Protein AF-A0A6I7LHP1-F1 (afdb_monomer_lite)

Sequence (191 aa):
MGYMKKIFGRRLSVLLILSAGIISIVILSGCLNNTMIKYYRPGGSEKIQYYVGGYEITVHFDAIAVYDIIGTDSFRVDIETNYTGKIKDTSAIGHIPILKIDSVFIMLPSDSQYIYLEIQDYSPGNITDFVHKKLHGPNYVFKRVLLNYSNHDLILGMNIALYDRVSGTLVSSTKFDETLFRDSRVRYYLK

Structure (mmCIF, N/CA/C/O backbone):
data_AF-A0A6I7LHP1-F1
#
_entry.id   AF-A0A6I7LHP1-F1
#
loop_
_atom_site.group_PDB
_atom_site.id
_atom_site.type_symbol
_atom_site.label_atom_id
_atom_site.label_alt_id
_atom_site.label_comp_id
_atom_site.label_asym_id
_atom_site.label_entity_id
_atom_site.label_seq_id
_atom_site.pdbx_PDB_ins_code
_atom_site.Cartn_x
_atom_site.Cartn_y
_atom_site.Cartn_z
_atom_site.occupancy
_atom_site.B_iso_or_equiv
_atom_site.auth_seq_id
_atom_site.auth_comp_id
_atom_site.auth_asym_id
_atom_site.auth_atom_id
_atom_site.pdbx_PDB_model_num
ATOM 1 N N . MET A 1 1 ? 80.335 3.871 -23.994 1.00 52.16 1 MET A N 1
ATOM 2 C CA . MET A 1 1 ? 79.205 4.627 -24.594 1.00 52.16 1 MET A CA 1
ATOM 3 C C . MET A 1 1 ? 77.896 3.819 -24.761 1.00 52.16 1 MET A C 1
ATOM 5 O O . MET A 1 1 ? 76.983 4.303 -25.414 1.00 52.16 1 MET A O 1
ATOM 9 N N . GLY A 1 2 ? 77.751 2.617 -24.170 1.00 51.38 2 GLY A N 1
ATOM 10 C CA . GLY A 1 2 ? 76.554 1.761 -24.348 1.00 51.38 2 GLY A CA 1
ATOM 11 C C . GLY A 1 2 ? 75.531 1.762 -23.198 1.00 51.38 2 GLY A C 1
ATOM 12 O O . GLY A 1 2 ? 74.374 1.408 -23.409 1.00 51.38 2 GLY A O 1
ATOM 13 N N . TYR A 1 3 ? 75.917 2.189 -21.990 1.00 48.75 3 TYR A N 1
ATOM 14 C CA . TYR A 1 3 ? 75.048 2.121 -20.803 1.00 48.75 3 TYR A CA 1
ATOM 15 C C . TYR A 1 3 ? 73.990 3.240 -20.742 1.00 48.75 3 TYR A C 1
ATOM 17 O O . TYR A 1 3 ? 72.850 2.979 -20.365 1.00 48.75 3 TYR A O 1
ATOM 25 N N . MET A 1 4 ? 74.306 4.458 -21.203 1.00 45.88 4 MET A N 1
ATOM 26 C CA . MET A 1 4 ? 73.349 5.581 -21.213 1.00 45.88 4 MET A CA 1
ATOM 27 C C . MET A 1 4 ? 72.165 5.371 -22.172 1.00 45.88 4 MET A C 1
ATOM 29 O O . MET A 1 4 ? 71.037 5.724 -21.833 1.00 45.88 4 MET A O 1
ATOM 33 N N . LYS A 1 5 ? 72.381 4.738 -23.336 1.00 50.72 5 LYS A N 1
ATOM 34 C CA . LYS A 1 5 ? 71.316 4.468 -24.325 1.00 50.72 5 LYS A CA 1
ATOM 35 C C . LYS A 1 5 ? 70.258 3.488 -23.794 1.00 50.72 5 LYS A C 1
ATOM 37 O O . LYS A 1 5 ? 69.069 3.679 -24.036 1.00 50.72 5 LYS A O 1
ATOM 42 N N . LYS A 1 6 ? 70.673 2.479 -23.012 1.00 52.53 6 LYS A N 1
ATOM 43 C CA . LYS A 1 6 ? 69.764 1.499 -22.383 1.00 52.53 6 LYS A CA 1
ATOM 44 C C . LYS A 1 6 ? 68.879 2.120 -21.296 1.00 52.53 6 LYS A C 1
ATOM 46 O O . LYS A 1 6 ? 67.713 1.750 -21.186 1.00 52.53 6 LYS A O 1
ATOM 51 N N . ILE A 1 7 ? 69.407 3.067 -20.518 1.00 56.00 7 ILE A N 1
ATOM 52 C CA . ILE A 1 7 ? 68.654 3.742 -19.446 1.00 56.00 7 ILE A CA 1
ATOM 53 C C . ILE A 1 7 ? 67.608 4.696 -20.039 1.00 56.00 7 ILE A C 1
ATOM 55 O O . ILE A 1 7 ? 66.471 4.724 -19.570 1.00 56.00 7 ILE A O 1
ATOM 59 N N . PHE A 1 8 ? 67.958 5.423 -21.104 1.00 54.84 8 PHE A N 1
ATOM 60 C CA . PHE A 1 8 ? 67.042 6.358 -21.763 1.00 54.84 8 PHE A CA 1
ATOM 61 C C . PHE A 1 8 ? 65.873 5.638 -22.457 1.00 54.84 8 PHE A C 1
ATOM 63 O O . PHE A 1 8 ? 64.720 6.026 -22.285 1.00 54.84 8 PHE A O 1
ATOM 70 N N . GLY A 1 9 ? 66.148 4.525 -23.152 1.00 58.25 9 GLY A N 1
ATOM 71 C CA . GLY A 1 9 ? 65.113 3.699 -23.785 1.00 58.25 9 GLY A CA 1
ATOM 72 C C . GLY A 1 9 ? 64.137 3.073 -22.784 1.00 58.25 9 GLY A C 1
ATOM 73 O O . GLY A 1 9 ? 62.933 3.073 -23.031 1.00 58.25 9 GLY A O 1
ATOM 74 N N . ARG A 1 10 ? 64.630 2.616 -21.619 1.00 58.59 10 ARG A N 1
ATOM 75 C CA . ARG A 1 10 ? 63.787 2.116 -20.515 1.00 58.59 10 ARG A CA 1
ATOM 76 C C . ARG A 1 10 ? 62.909 3.207 -19.899 1.00 58.59 10 ARG A C 1
ATOM 78 O O . ARG A 1 10 ? 61.751 2.946 -19.604 1.00 58.59 10 ARG A O 1
ATOM 85 N N . ARG A 1 11 ? 63.424 4.428 -19.722 1.00 58.44 11 ARG A N 1
ATOM 86 C CA . ARG A 1 11 ? 62.633 5.545 -19.171 1.00 58.44 11 ARG A CA 1
ATOM 87 C C . ARG A 1 11 ? 61.530 6.005 -20.129 1.00 58.44 11 ARG A C 1
ATOM 89 O O . ARG A 1 11 ? 60.425 6.268 -19.673 1.00 58.44 11 ARG A O 1
ATOM 96 N N . LEU A 1 12 ? 61.796 6.025 -21.438 1.00 59.25 12 LEU A N 1
ATOM 97 C CA . LEU A 1 12 ? 60.801 6.383 -22.457 1.00 59.25 12 LEU A CA 1
ATOM 98 C C . LEU A 1 12 ? 59.685 5.332 -22.585 1.00 59.25 12 LEU A C 1
ATOM 100 O O . LEU A 1 12 ? 58.516 5.685 -22.697 1.00 59.25 12 LEU A O 1
ATOM 104 N N . SER A 1 13 ? 60.031 4.043 -22.517 1.00 60.75 13 SER A N 1
ATOM 105 C CA . SER A 1 13 ? 59.042 2.955 -22.576 1.00 60.75 13 SER A CA 1
ATOM 106 C C . SER A 1 13 ? 58.180 2.876 -21.311 1.00 60.75 13 SER A C 1
ATOM 108 O O . SER A 1 13 ? 56.978 2.662 -21.420 1.00 60.75 13 SER A O 1
ATOM 110 N N . VAL A 1 14 ? 58.739 3.155 -20.127 1.00 61.62 14 VAL A N 1
ATOM 111 C CA . VAL A 1 14 ? 57.951 3.290 -18.886 1.00 61.62 14 VAL A CA 1
ATOM 112 C C . VAL A 1 14 ? 56.983 4.476 -18.960 1.00 61.62 14 VAL A C 1
ATOM 114 O O . VAL A 1 14 ? 55.833 4.338 -18.553 1.00 61.62 14 VAL A O 1
ATOM 117 N N . LEU A 1 15 ? 57.405 5.612 -19.527 1.00 61.16 15 LEU A N 1
ATOM 118 C CA . LEU A 1 15 ? 56.538 6.786 -19.680 1.00 61.16 15 LEU A CA 1
ATOM 119 C C . LEU A 1 15 ? 55.371 6.528 -20.651 1.00 61.16 15 LEU A C 1
ATOM 121 O O . LEU A 1 15 ? 54.252 6.950 -20.379 1.00 61.16 15 LEU A O 1
ATOM 125 N N . LEU A 1 16 ? 55.624 5.802 -21.748 1.00 59.72 16 LEU A N 1
ATOM 126 C CA . LEU A 1 16 ? 54.601 5.400 -22.723 1.00 59.72 16 LEU A CA 1
ATOM 127 C C . LEU A 1 16 ? 53.602 4.383 -22.153 1.00 59.72 16 LEU A C 1
ATOM 129 O O . LEU A 1 16 ? 52.413 4.454 -22.450 1.00 59.72 16 LEU A O 1
ATOM 133 N N . ILE A 1 17 ? 54.062 3.451 -21.313 1.00 62.38 17 ILE A N 1
ATOM 134 C CA . ILE A 1 17 ? 53.178 2.492 -20.633 1.00 62.38 17 ILE A CA 1
ATOM 135 C C . ILE A 1 17 ? 52.320 3.208 -19.582 1.00 62.38 17 ILE A C 1
ATOM 137 O O . ILE A 1 17 ? 51.126 2.935 -19.476 1.00 62.38 17 ILE A O 1
ATOM 141 N N . LEU A 1 18 ? 52.898 4.159 -18.840 1.00 57.22 18 LEU A N 1
ATOM 142 C CA . LEU A 1 18 ? 52.161 4.968 -17.868 1.00 57.22 18 LEU A CA 1
ATOM 143 C C . LEU A 1 18 ? 51.101 5.848 -18.544 1.00 57.22 18 LEU A C 1
ATOM 145 O O . LEU A 1 18 ? 49.975 5.902 -18.059 1.00 57.22 18 LEU A O 1
ATOM 149 N N . SER A 1 19 ? 51.407 6.488 -19.677 1.00 59.59 19 SER A N 1
ATOM 150 C CA . SER A 1 19 ? 50.422 7.306 -20.395 1.00 59.59 19 SER A CA 1
ATOM 151 C C . SER A 1 19 ? 49.312 6.464 -21.031 1.00 59.59 19 SER A C 1
ATOM 153 O O . SER A 1 19 ? 48.142 6.825 -20.912 1.00 59.59 19 SER A O 1
ATOM 155 N N . ALA A 1 20 ? 49.634 5.306 -21.617 1.00 59.16 20 ALA A N 1
ATOM 156 C CA . ALA A 1 20 ? 48.633 4.371 -22.138 1.00 59.16 20 ALA A CA 1
ATOM 157 C C . ALA A 1 20 ? 47.747 3.777 -21.023 1.00 59.16 20 ALA A C 1
ATOM 159 O O . ALA A 1 20 ? 46.537 3.618 -21.206 1.00 59.16 20 ALA A O 1
ATOM 160 N N . GLY A 1 21 ? 48.324 3.505 -19.847 1.00 53.97 21 GLY A N 1
ATOM 161 C CA . GLY A 1 21 ? 47.593 3.057 -18.661 1.00 53.97 21 GLY A CA 1
ATOM 162 C C . GLY A 1 21 ? 46.629 4.119 -18.127 1.00 53.97 21 GLY A C 1
ATOM 163 O O . GLY A 1 21 ? 45.471 3.811 -17.857 1.00 53.97 21 GLY A O 1
ATOM 164 N N . ILE A 1 22 ? 47.062 5.383 -18.055 1.00 58.28 22 ILE A N 1
ATOM 165 C CA . ILE A 1 22 ? 46.213 6.505 -17.623 1.00 58.28 22 ILE A CA 1
ATOM 166 C C . ILE A 1 22 ? 45.062 6.733 -18.613 1.00 58.28 22 ILE A C 1
ATOM 168 O O . ILE A 1 22 ? 43.921 6.886 -18.187 1.00 58.28 22 ILE A O 1
ATOM 172 N N . ILE A 1 23 ? 45.320 6.680 -19.924 1.00 55.94 23 ILE A N 1
ATOM 173 C CA . ILE A 1 23 ? 44.271 6.811 -20.951 1.00 55.94 23 ILE A CA 1
ATOM 174 C C . ILE A 1 23 ? 43.246 5.671 -20.832 1.00 55.94 23 ILE A C 1
ATOM 176 O O . ILE A 1 23 ? 42.043 5.917 -20.893 1.00 55.94 23 ILE A O 1
ATOM 180 N N . SER A 1 24 ? 43.699 4.441 -20.579 1.00 53.94 24 SER A N 1
ATOM 181 C CA . SER A 1 24 ? 42.811 3.282 -20.406 1.00 53.94 24 SER A 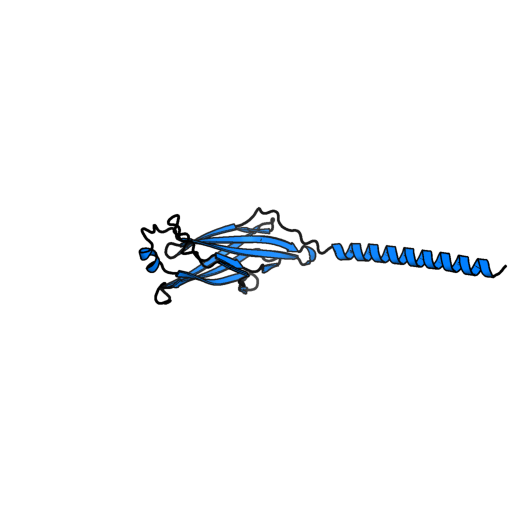CA 1
ATOM 182 C C . SER A 1 24 ? 41.930 3.402 -19.154 1.00 53.94 24 SER A C 1
ATOM 184 O O . SER A 1 24 ? 40.745 3.081 -19.206 1.00 53.94 24 SER A O 1
ATOM 186 N N . ILE A 1 25 ? 42.473 3.926 -18.047 1.00 55.22 25 ILE A N 1
ATOM 187 C CA . ILE A 1 25 ? 41.722 4.177 -16.804 1.00 55.22 25 ILE A CA 1
ATOM 188 C C . ILE A 1 25 ? 40.691 5.298 -16.995 1.00 55.22 25 ILE A C 1
ATOM 190 O O . ILE A 1 25 ? 39.569 5.183 -16.502 1.00 55.22 25 ILE A O 1
ATOM 194 N N . VAL A 1 26 ? 41.029 6.357 -17.738 1.00 55.00 26 VAL A N 1
ATOM 195 C CA . VAL A 1 26 ? 40.105 7.469 -18.023 1.00 55.00 26 VAL A CA 1
ATOM 196 C C . VAL A 1 26 ? 38.954 7.021 -18.933 1.00 55.00 26 VAL A C 1
ATOM 198 O O . VAL A 1 26 ? 37.808 7.389 -18.684 1.00 55.00 26 VAL A O 1
ATOM 201 N N . ILE A 1 27 ? 39.215 6.167 -19.929 1.00 53.16 27 ILE A N 1
ATOM 202 C CA . ILE A 1 27 ? 38.173 5.626 -20.820 1.00 53.16 27 ILE A CA 1
ATOM 203 C C . ILE A 1 27 ? 37.262 4.635 -20.074 1.00 53.16 27 ILE A C 1
ATOM 205 O O . ILE A 1 27 ? 36.041 4.730 -20.184 1.00 53.16 27 ILE A O 1
ATOM 209 N N . LEU A 1 28 ? 37.819 3.741 -19.245 1.00 48.97 28 LEU A N 1
ATOM 210 C CA . LEU A 1 28 ? 37.023 2.823 -18.412 1.00 48.97 28 LEU A CA 1
ATOM 211 C C . LEU A 1 28 ? 36.181 3.565 -17.360 1.00 48.97 28 LEU A C 1
ATOM 213 O O . LEU A 1 28 ? 35.032 3.194 -17.126 1.00 48.97 28 LEU A O 1
ATOM 217 N N . SER A 1 29 ? 36.698 4.655 -16.786 1.00 49.41 29 SER A N 1
ATOM 218 C CA . SER A 1 29 ? 35.936 5.506 -15.858 1.00 49.41 29 SER A CA 1
ATOM 219 C C . SER A 1 29 ? 34.829 6.301 -16.568 1.00 49.41 29 SER A C 1
ATOM 221 O O . SER A 1 29 ? 33.782 6.556 -15.978 1.00 49.41 29 SER A O 1
ATOM 223 N N . GLY A 1 30 ? 35.018 6.652 -17.847 1.00 47.00 30 GLY A N 1
ATOM 224 C CA . GLY A 1 30 ? 33.988 7.280 -18.681 1.00 47.00 30 GLY A CA 1
ATOM 225 C C . GLY A 1 30 ? 32.838 6.334 -19.042 1.00 47.00 30 GLY A C 1
ATOM 226 O O . GLY A 1 30 ? 31.688 6.761 -19.098 1.00 47.00 30 GLY A O 1
ATOM 227 N N . CYS A 1 31 ? 33.118 5.039 -19.222 1.00 47.06 31 CYS A N 1
ATOM 228 C CA . CYS A 1 31 ? 32.092 4.031 -19.507 1.00 47.06 31 CYS A CA 1
ATOM 229 C C . CYS A 1 31 ? 31.322 3.566 -18.258 1.00 47.06 31 CYS A C 1
ATOM 231 O O . CYS A 1 31 ? 30.148 3.218 -18.370 1.00 47.06 31 CYS A O 1
ATOM 233 N N . LEU A 1 32 ? 31.938 3.589 -17.070 1.00 44.00 32 LEU A N 1
ATOM 234 C CA . LEU A 1 32 ? 31.295 3.159 -15.818 1.00 44.00 32 LEU A CA 1
ATOM 235 C C . LEU A 1 32 ? 30.344 4.203 -15.204 1.00 44.00 32 LEU A C 1
ATOM 237 O O . LEU A 1 32 ? 29.570 3.868 -14.311 1.00 44.00 32 LEU A O 1
ATOM 241 N N . ASN A 1 33 ? 30.341 5.442 -15.703 1.00 42.19 33 ASN A N 1
ATOM 242 C CA . ASN A 1 33 ? 29.465 6.509 -15.205 1.00 42.19 33 ASN A CA 1
ATOM 243 C C . ASN A 1 33 ? 28.081 6.573 -15.872 1.00 42.19 33 ASN A C 1
ATOM 245 O O . ASN A 1 33 ? 27.255 7.391 -15.468 1.00 42.19 33 ASN A O 1
ATOM 249 N N . ASN A 1 34 ? 27.792 5.734 -16.874 1.00 44.34 34 ASN A N 1
ATOM 250 C CA . ASN A 1 34 ? 26.556 5.881 -17.648 1.00 44.34 34 ASN A CA 1
ATOM 251 C C . ASN A 1 34 ? 25.329 5.155 -17.096 1.00 44.34 34 ASN A C 1
ATOM 253 O O . ASN A 1 34 ? 24.239 5.410 -17.597 1.00 44.34 34 ASN A O 1
ATOM 257 N N . THR A 1 35 ? 25.420 4.381 -16.013 1.00 47.06 35 THR A N 1
ATOM 258 C CA . THR A 1 35 ? 24.232 4.025 -15.210 1.00 47.06 35 THR A CA 1
ATOM 259 C C . THR A 1 35 ? 23.736 5.247 -14.428 1.00 47.06 35 THR A C 1
ATOM 261 O O . THR A 1 35 ? 23.743 5.273 -13.200 1.00 47.06 35 THR A O 1
ATOM 264 N N . MET A 1 36 ? 23.337 6.306 -15.138 1.00 49.91 36 MET A N 1
ATOM 265 C CA . MET A 1 36 ? 22.718 7.483 -14.541 1.00 49.91 36 MET A CA 1
ATOM 266 C C . MET A 1 36 ? 21.330 7.102 -14.031 1.00 49.91 36 MET A C 1
ATOM 268 O O . MET A 1 36 ? 20.341 7.152 -14.756 1.00 49.91 36 MET A O 1
ATOM 272 N N . ILE A 1 37 ? 21.272 6.731 -12.756 1.00 54.53 37 ILE A N 1
ATOM 273 C CA . ILE A 1 37 ? 20.036 6.725 -11.982 1.00 54.53 37 ILE A CA 1
ATOM 274 C C . ILE A 1 37 ? 19.679 8.189 -11.738 1.00 54.53 37 ILE A C 1
ATOM 276 O O . ILE A 1 37 ? 20.384 8.890 -11.008 1.00 54.53 37 ILE A O 1
ATOM 280 N N . LYS A 1 38 ? 18.601 8.672 -12.353 1.00 59.38 38 LYS A N 1
ATOM 281 C CA . LYS A 1 38 ? 18.068 10.008 -12.061 1.00 59.38 38 LYS A CA 1
ATOM 282 C C . LYS A 1 38 ? 16.957 9.861 -11.037 1.00 59.38 38 LYS A C 1
ATOM 284 O O . LYS A 1 38 ? 15.971 9.179 -11.291 1.00 59.38 38 LYS A O 1
ATOM 289 N N . TYR A 1 39 ? 17.108 10.491 -9.880 1.00 57.19 39 TYR A N 1
ATOM 290 C CA . TYR A 1 39 ? 16.031 10.563 -8.897 1.00 57.19 39 TYR A CA 1
ATOM 291 C C . TYR A 1 39 ? 15.032 11.640 -9.315 1.00 57.19 39 TYR A C 1
ATOM 293 O O . TYR A 1 39 ? 15.428 12.735 -9.728 1.00 57.19 39 TYR A O 1
ATOM 301 N N . TYR A 1 40 ? 13.739 11.339 -9.215 1.00 59.22 40 TYR A N 1
ATOM 302 C CA . TYR A 1 40 ? 12.707 12.333 -9.482 1.00 59.22 40 TYR A CA 1
ATOM 303 C C . TYR A 1 40 ? 12.738 13.417 -8.395 1.00 59.22 40 TYR A C 1
ATOM 305 O O . TYR A 1 40 ? 12.893 13.130 -7.208 1.00 59.22 40 TYR A O 1
ATOM 313 N N . ARG A 1 41 ? 12.569 14.690 -8.782 1.00 48.34 41 ARG A N 1
ATOM 314 C CA . ARG A 1 41 ? 12.194 15.726 -7.807 1.00 48.34 41 ARG A CA 1
ATOM 315 C C . ARG A 1 41 ? 10.780 15.396 -7.300 1.00 48.34 41 ARG A C 1
ATOM 317 O O . ARG A 1 41 ? 9.930 15.091 -8.140 1.00 48.34 41 ARG A O 1
ATOM 324 N N . PRO A 1 42 ? 10.518 15.469 -5.981 1.00 48.22 42 PRO A N 1
ATOM 325 C CA . PRO A 1 42 ? 9.246 15.079 -5.378 1.00 48.22 42 PRO A CA 1
ATOM 326 C C . PRO A 1 42 ? 8.153 15.984 -5.932 1.00 48.22 42 PRO A C 1
ATOM 328 O O . PRO A 1 42 ? 8.062 17.157 -5.580 1.00 48.22 42 PRO A O 1
ATOM 331 N N . GLY A 1 43 ? 7.389 15.489 -6.896 1.00 44.19 43 GLY A N 1
ATOM 332 C CA . GLY A 1 43 ? 6.441 16.343 -7.598 1.00 44.19 43 GLY A CA 1
ATOM 333 C C . GLY A 1 43 ? 5.219 15.640 -8.147 1.00 44.19 43 GLY A C 1
ATOM 334 O O . GLY A 1 43 ? 4.371 16.331 -8.701 1.00 44.19 43 GLY A O 1
ATOM 335 N N . GLY A 1 44 ? 5.114 14.320 -8.038 1.00 53.53 44 GLY A N 1
ATOM 336 C CA . GLY A 1 44 ? 3.960 13.571 -8.522 1.00 53.53 44 GLY A CA 1
ATOM 337 C C . GLY A 1 44 ? 3.747 12.345 -7.663 1.00 53.53 44 GLY A C 1
ATOM 338 O O . GLY A 1 44 ? 4.119 11.258 -8.085 1.00 53.53 44 GLY A O 1
ATOM 339 N N . SER A 1 45 ? 3.237 12.565 -6.453 1.00 60.31 45 SER A N 1
ATOM 340 C CA . SER A 1 45 ? 2.585 11.516 -5.684 1.00 60.31 45 SER A CA 1
ATOM 341 C C . SER A 1 45 ? 1.112 11.542 -6.054 1.00 60.31 45 SER A C 1
ATOM 343 O O . SER A 1 45 ? 0.454 12.572 -5.880 1.00 60.31 45 SER A O 1
ATOM 345 N N . GLU A 1 46 ? 0.606 10.444 -6.607 1.00 70.25 46 GLU A N 1
ATOM 346 C CA . GLU A 1 46 ? -0.840 10.277 -6.695 1.00 70.25 46 GLU A CA 1
ATOM 347 C C . GLU A 1 46 ? -1.341 9.843 -5.326 1.00 70.25 46 GLU A C 1
ATOM 349 O O . GLU A 1 46 ? -0.763 8.949 -4.701 1.00 70.25 46 GLU A O 1
ATOM 354 N N . LYS A 1 47 ? -2.392 10.513 -4.851 1.00 82.56 47 LYS A N 1
ATOM 355 C CA . LYS A 1 47 ? -3.036 10.195 -3.581 1.00 82.56 47 LYS A CA 1
ATOM 356 C C . LYS A 1 47 ? -4.410 9.625 -3.858 1.00 82.56 47 LYS A C 1
ATOM 358 O O . LYS A 1 47 ? -5.293 10.339 -4.322 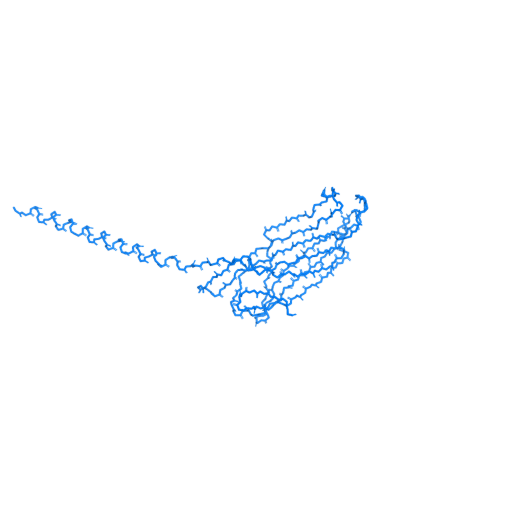1.00 82.56 47 LYS A O 1
ATOM 363 N N . ILE A 1 48 ? -4.584 8.361 -3.513 1.00 87.62 48 ILE A N 1
ATOM 364 C CA . ILE A 1 48 ? -5.855 7.659 -3.639 1.00 87.62 48 ILE A CA 1
ATOM 365 C C . ILE A 1 48 ? -6.416 7.472 -2.235 1.00 87.62 48 ILE A C 1
ATOM 367 O O . ILE A 1 48 ? -5.700 7.017 -1.343 1.00 87.62 48 ILE A O 1
ATOM 371 N N . GLN A 1 49 ? -7.673 7.855 -2.020 1.00 91.69 49 GLN A N 1
ATOM 372 C CA . GLN A 1 49 ? -8.298 7.827 -0.699 1.00 91.69 49 GLN A CA 1
ATOM 373 C C . GLN A 1 49 ? -9.482 6.864 -0.665 1.00 91.69 49 GLN A C 1
ATOM 375 O O . GLN A 1 49 ? -10.399 6.965 -1.477 1.00 91.69 49 GLN A O 1
ATOM 380 N N . TYR A 1 50 ? -9.486 5.977 0.328 1.00 90.38 50 TYR A N 1
ATOM 381 C CA . TYR A 1 50 ? -10.572 5.037 0.594 1.00 90.38 50 TYR A CA 1
ATOM 382 C C . TYR A 1 50 ? -11.053 5.153 2.038 1.00 90.38 50 TYR A C 1
ATOM 384 O O . TYR A 1 50 ? -10.302 5.554 2.930 1.00 90.38 50 TYR A O 1
ATOM 392 N N . TYR A 1 51 ? -12.295 4.733 2.281 1.00 92.44 51 TYR A N 1
ATOM 393 C CA . TYR A 1 51 ? -12.883 4.696 3.618 1.00 92.44 51 TYR A CA 1
ATOM 394 C C . TYR A 1 51 ? -13.422 3.304 3.940 1.00 92.44 51 TYR A C 1
ATOM 396 O O . TYR A 1 51 ? -14.305 2.800 3.248 1.00 92.44 51 TYR A O 1
ATOM 404 N N . VAL A 1 52 ? -12.916 2.688 5.012 1.00 92.44 52 VAL A N 1
ATOM 405 C CA . VAL A 1 52 ? -13.319 1.339 5.447 1.00 92.44 52 VAL A CA 1
ATOM 406 C C . VAL A 1 52 ? -13.398 1.289 6.966 1.00 92.44 52 VAL A C 1
ATOM 408 O O . VAL A 1 52 ? -12.429 1.586 7.654 1.00 92.44 52 VAL A O 1
ATOM 411 N N . GLY A 1 53 ? -14.553 0.908 7.518 1.00 88.56 53 GLY A N 1
ATOM 412 C CA . GLY A 1 53 ? -14.684 0.667 8.963 1.00 88.56 53 GLY A CA 1
ATOM 413 C C . GLY A 1 53 ? -14.384 1.867 9.862 1.00 88.56 53 GLY A C 1
ATOM 414 O O . GLY A 1 53 ? -13.924 1.679 10.984 1.00 88.56 53 GLY A O 1
ATOM 415 N N . GLY A 1 54 ? -14.584 3.093 9.369 1.00 90.94 54 GLY A N 1
ATOM 416 C CA . GLY A 1 54 ? -14.225 4.321 10.086 1.00 90.94 54 GLY A CA 1
ATOM 417 C C . GLY A 1 54 ? -12.753 4.729 9.960 1.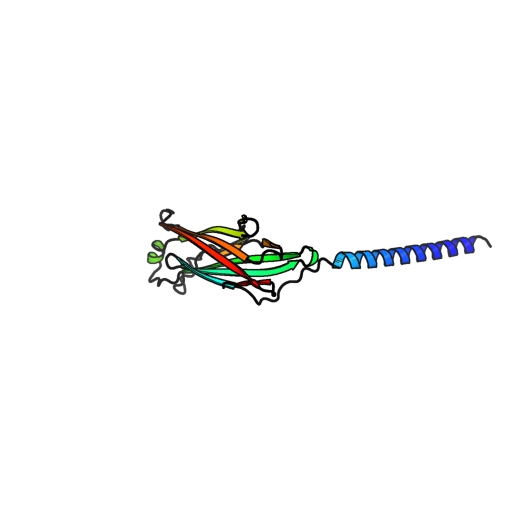00 90.94 54 GLY A C 1
ATOM 418 O O . GLY A 1 54 ? -12.354 5.721 10.566 1.00 90.94 54 GLY A O 1
ATOM 419 N N . TYR A 1 55 ? -11.956 4.010 9.167 1.00 92.69 55 TYR A N 1
ATOM 420 C CA . TYR A 1 55 ? -10.610 4.413 8.771 1.00 92.69 55 TYR A CA 1
ATOM 421 C C . TYR A 1 55 ? -10.634 5.145 7.431 1.00 92.69 55 TYR A C 1
ATOM 423 O O . TYR A 1 55 ? -11.294 4.702 6.494 1.00 92.69 55 TYR A O 1
ATOM 431 N N . GLU A 1 56 ? -9.894 6.245 7.349 1.00 94.19 56 GLU A N 1
ATOM 432 C CA . GLU A 1 56 ? -9.393 6.822 6.106 1.00 94.19 56 GLU A CA 1
ATOM 433 C C . GLU A 1 56 ? -8.074 6.136 5.755 1.00 94.19 56 GLU A C 1
ATOM 435 O O . GLU A 1 56 ? -7.194 5.988 6.607 1.00 94.19 56 GLU A O 1
ATOM 440 N N . ILE A 1 57 ? -7.954 5.710 4.505 1.00 94.62 57 ILE A N 1
ATOM 441 C CA . ILE A 1 57 ? -6.815 4.975 3.966 1.00 94.62 57 ILE A CA 1
ATOM 442 C C . ILE A 1 57 ? -6.310 5.794 2.791 1.00 94.62 57 ILE A C 1
ATOM 444 O O . ILE A 1 57 ? -7.008 5.923 1.788 1.00 94.62 57 ILE A O 1
ATOM 448 N N . THR A 1 58 ? -5.123 6.372 2.929 1.00 94.19 58 THR A N 1
ATOM 449 C CA . THR A 1 58 ? -4.475 7.145 1.872 1.00 94.19 58 THR A CA 1
ATOM 450 C C . THR A 1 58 ? -3.342 6.323 1.290 1.00 94.19 58 THR A C 1
ATOM 452 O O . THR A 1 58 ? -2.450 5.879 2.009 1.00 94.19 58 THR A O 1
ATOM 455 N N . VAL A 1 59 ? -3.385 6.115 -0.019 1.00 93.56 59 VAL A N 1
ATOM 456 C CA . VAL A 1 59 ? -2.379 5.370 -0.765 1.00 93.56 59 VAL A CA 1
ATOM 457 C C . VAL A 1 59 ? -1.599 6.341 -1.627 1.00 93.56 59 VAL A C 1
ATOM 459 O O . VAL A 1 59 ? -2.176 7.086 -2.418 1.00 93.56 59 VAL A O 1
ATOM 462 N N . HIS A 1 60 ? -0.288 6.324 -1.446 1.00 91.69 60 HIS A N 1
ATOM 463 C CA . HIS A 1 60 ? 0.681 7.111 -2.183 1.00 91.69 60 HIS A CA 1
ATOM 464 C C . HIS A 1 60 ? 1.375 6.203 -3.186 1.00 91.69 60 HIS A C 1
ATOM 466 O O . HIS A 1 60 ? 2.006 5.219 -2.798 1.00 91.69 60 HIS A O 1
ATOM 472 N N . PHE A 1 61 ? 1.253 6.525 -4.471 1.00 88.81 61 PHE A N 1
ATOM 473 C CA . PHE A 1 61 ? 2.001 5.858 -5.531 1.00 88.81 61 PHE A CA 1
ATOM 474 C C . PHE A 1 61 ? 3.060 6.819 -6.077 1.00 88.81 61 PHE A C 1
ATOM 476 O O . PHE A 1 61 ? 2.749 7.750 -6.823 1.00 88.81 61 PHE A O 1
ATOM 483 N N . ASP A 1 62 ? 4.314 6.593 -5.689 1.00 84.56 62 ASP A N 1
ATOM 484 C CA . ASP A 1 62 ? 5.406 7.546 -5.872 1.00 84.56 62 ASP A CA 1
ATOM 485 C C . ASP A 1 62 ? 6.451 7.040 -6.863 1.00 84.56 62 ASP A C 1
ATOM 487 O O . ASP A 1 62 ? 7.002 5.947 -6.720 1.00 84.56 62 ASP A O 1
ATOM 491 N N . ALA A 1 63 ? 6.806 7.877 -7.837 1.00 83.00 63 ALA A N 1
ATOM 492 C CA . ALA A 1 63 ? 7.976 7.657 -8.682 1.00 83.00 63 ALA A CA 1
ATOM 493 C C . ALA A 1 63 ? 9.258 8.053 -7.926 1.00 83.00 63 ALA A C 1
ATOM 495 O O . ALA A 1 63 ? 9.427 9.209 -7.534 1.00 83.00 63 ALA A O 1
ATOM 496 N N . ILE A 1 64 ? 10.191 7.114 -7.744 1.00 81.12 64 ILE A N 1
ATOM 497 C CA . ILE A 1 64 ? 11.439 7.336 -6.991 1.00 81.12 64 ILE A CA 1
ATOM 498 C C . ILE A 1 64 ? 12.612 7.634 -7.925 1.00 81.12 64 ILE A C 1
ATOM 500 O O . ILE A 1 64 ? 13.368 8.582 -7.699 1.00 81.12 64 ILE A O 1
ATOM 504 N N . ALA A 1 65 ? 12.801 6.813 -8.959 1.00 77.81 65 ALA A N 1
ATOM 505 C CA . ALA A 1 65 ? 13.982 6.901 -9.811 1.00 77.81 65 ALA A CA 1
ATOM 506 C C . ALA A 1 65 ? 13.741 6.401 -11.235 1.00 77.81 65 ALA A C 1
ATOM 508 O O . ALA A 1 65 ? 12.874 5.562 -11.471 1.00 77.81 65 ALA A O 1
ATOM 509 N N . VAL A 1 66 ? 14.577 6.885 -12.150 1.00 77.12 66 VAL A N 1
ATOM 510 C CA . VAL A 1 66 ? 14.617 6.525 -13.571 1.00 77.12 66 VAL A CA 1
ATOM 511 C C . VAL A 1 66 ? 15.876 5.744 -13.866 1.00 77.12 66 VAL A C 1
ATOM 513 O O . VAL A 1 66 ? 16.970 6.167 -13.482 1.00 77.12 66 VAL A O 1
ATOM 516 N N . TYR A 1 67 ? 15.725 4.648 -14.601 1.00 77.06 67 TYR A N 1
ATOM 517 C CA . TYR A 1 67 ? 16.825 3.846 -15.108 1.00 77.06 67 TYR A CA 1
ATOM 518 C C . TYR A 1 67 ? 16.812 3.874 -16.642 1.00 77.06 67 TYR A C 1
ATOM 520 O O . TYR A 1 67 ? 16.411 2.905 -17.287 1.00 77.06 67 TYR A O 1
ATOM 528 N N . ASP A 1 68 ? 17.279 4.994 -17.212 1.00 70.94 68 ASP A N 1
ATOM 529 C CA . ASP A 1 68 ? 17.219 5.299 -18.655 1.00 70.94 68 ASP A CA 1
ATOM 530 C C . ASP A 1 68 ? 17.799 4.170 -19.536 1.00 70.94 68 ASP A C 1
ATOM 532 O O . ASP A 1 68 ? 17.250 3.862 -20.589 1.00 70.94 68 ASP A O 1
ATOM 536 N N . ILE A 1 69 ? 18.891 3.519 -19.108 1.00 70.38 69 ILE A N 1
ATOM 537 C CA . ILE A 1 69 ? 19.567 2.468 -19.898 1.00 70.38 69 ILE A CA 1
ATOM 538 C C . ILE A 1 69 ? 18.688 1.233 -20.110 1.00 70.38 69 ILE A C 1
ATOM 540 O O . ILE A 1 69 ? 18.737 0.624 -21.175 1.00 70.38 69 ILE A O 1
ATOM 544 N N . ILE A 1 70 ? 17.933 0.832 -19.088 1.00 74.69 70 ILE A N 1
ATOM 545 C CA . ILE A 1 70 ? 17.136 -0.402 -19.115 1.00 74.69 70 ILE A CA 1
ATOM 546 C C . ILE A 1 70 ? 15.655 -0.131 -19.394 1.00 74.69 70 ILE A C 1
ATOM 548 O O . ILE A 1 70 ? 14.866 -1.070 -19.419 1.00 74.69 70 ILE A O 1
ATOM 552 N N . GLY A 1 71 ? 15.276 1.132 -19.620 1.00 79.31 71 GLY A N 1
ATOM 553 C CA . GLY A 1 71 ? 13.900 1.510 -19.938 1.00 79.31 71 GLY A CA 1
ATOM 554 C C . GLY A 1 71 ? 12.916 1.211 -18.806 1.00 79.31 71 GLY A C 1
ATOM 555 O O . GLY A 1 71 ? 11.783 0.805 -19.067 1.00 79.31 71 GLY A O 1
ATOM 556 N N . THR A 1 72 ? 13.351 1.352 -17.549 1.00 85.12 72 THR A N 1
ATOM 557 C CA . THR A 1 72 ? 12.509 1.080 -16.373 1.00 85.12 72 THR A CA 1
ATOM 558 C C . THR A 1 72 ? 12.498 2.234 -15.385 1.00 85.12 72 THR A C 1
ATOM 560 O O . THR A 1 72 ? 13.495 2.935 -15.210 1.00 85.12 72 THR A O 1
ATOM 563 N N . ASP A 1 73 ? 11.394 2.368 -14.666 1.00 84.62 73 ASP A N 1
ATOM 564 C CA . ASP A 1 73 ? 11.229 3.290 -13.550 1.00 84.62 73 ASP A CA 1
ATOM 565 C C . ASP A 1 73 ? 11.050 2.523 -12.249 1.00 84.62 73 ASP A C 1
ATOM 567 O O . ASP A 1 73 ? 10.469 1.440 -12.223 1.00 84.62 73 ASP A O 1
ATOM 571 N N . SER A 1 74 ? 11.524 3.112 -11.159 1.00 86.19 74 SER A N 1
ATOM 572 C CA . SER A 1 74 ? 11.274 2.630 -9.809 1.00 86.19 74 SER A CA 1
ATOM 573 C C . SER A 1 74 ? 10.112 3.393 -9.202 1.00 86.19 74 SER A C 1
ATOM 575 O O . SER A 1 74 ? 10.222 4.601 -8.991 1.00 86.19 74 SER A O 1
ATOM 577 N N . PHE A 1 75 ? 9.074 2.668 -8.807 1.00 88.12 75 PHE A N 1
ATOM 578 C CA . PHE A 1 75 ? 7.943 3.193 -8.049 1.00 88.12 75 PHE A CA 1
ATOM 579 C C . PHE A 1 75 ? 7.913 2.615 -6.642 1.00 88.12 75 PHE A C 1
ATOM 581 O O . PHE A 1 75 ? 8.478 1.550 -6.396 1.00 88.12 75 PHE A O 1
ATOM 588 N N . ARG A 1 76 ? 7.246 3.299 -5.720 1.00 90.62 76 ARG A N 1
ATOM 589 C CA . ARG A 1 76 ? 6.933 2.785 -4.390 1.00 90.62 76 ARG A CA 1
ATOM 590 C C . ARG A 1 76 ? 5.493 3.091 -4.037 1.00 90.62 76 ARG A C 1
ATOM 592 O O . ARG A 1 76 ? 4.955 4.118 -4.435 1.00 90.62 76 ARG A O 1
ATOM 599 N N . VAL A 1 77 ? 4.910 2.169 -3.287 1.00 93.06 77 VAL A N 1
ATOM 600 C CA . VAL A 1 77 ? 3.608 2.338 -2.664 1.00 93.06 77 VAL A CA 1
ATOM 601 C C . VAL A 1 77 ? 3.823 2.562 -1.179 1.00 93.06 77 VAL A C 1
ATOM 603 O O . VAL A 1 77 ? 4.480 1.745 -0.535 1.00 93.06 77 VAL A O 1
ATOM 606 N N . ASP A 1 78 ? 3.246 3.637 -0.659 1.00 94.00 78 ASP A N 1
ATOM 607 C CA . ASP A 1 78 ? 3.160 3.918 0.771 1.00 94.00 78 ASP A CA 1
ATOM 608 C C . ASP A 1 78 ? 1.670 4.025 1.143 1.00 94.00 78 ASP A C 1
ATOM 610 O O . ASP A 1 78 ? 0.882 4.622 0.410 1.00 94.00 78 ASP A O 1
ATOM 614 N N . ILE A 1 79 ? 1.248 3.409 2.248 1.00 94.81 79 ILE A N 1
ATOM 615 C CA . ILE A 1 79 ? -0.139 3.445 2.724 1.00 94.81 79 ILE A CA 1
ATOM 616 C C . ILE A 1 79 ? -0.174 4.009 4.135 1.00 94.81 79 ILE A C 1
ATOM 618 O O . ILE A 1 79 ? 0.428 3.452 5.055 1.00 94.81 79 ILE A O 1
ATOM 622 N N . GLU A 1 80 ? -0.936 5.083 4.296 1.00 93.31 80 GLU A N 1
ATOM 623 C CA . GLU A 1 80 ? -1.203 5.736 5.569 1.00 93.31 80 GLU A CA 1
ATOM 624 C C . GLU A 1 80 ? -2.655 5.501 5.976 1.00 93.31 80 GLU A C 1
ATOM 626 O O . GLU A 1 80 ? -3.569 5.663 5.163 1.00 93.31 80 GLU A O 1
ATOM 631 N N . THR A 1 81 ? -2.898 5.143 7.238 1.00 92.81 81 THR A N 1
ATOM 632 C CA . THR A 1 81 ? -4.266 4.936 7.725 1.00 92.81 81 THR A CA 1
ATOM 633 C C . THR A 1 81 ? -4.552 5.682 9.019 1.00 92.81 81 THR A C 1
ATOM 635 O O . THR A 1 81 ? -3.758 5.716 9.959 1.00 92.81 81 THR A O 1
ATOM 638 N N . ASN A 1 82 ? -5.733 6.292 9.086 1.00 90.19 82 ASN A N 1
ATOM 639 C CA . ASN A 1 82 ? -6.162 7.091 10.227 1.00 90.19 82 ASN A CA 1
ATOM 640 C C . ASN A 1 82 ? -7.622 6.796 10.552 1.00 90.19 82 ASN A C 1
ATOM 642 O O . ASN A 1 82 ? -8.479 6.840 9.676 1.00 90.19 82 ASN A O 1
ATOM 646 N N . TYR A 1 83 ? -7.934 6.519 11.817 1.00 90.06 83 TYR A N 1
ATOM 647 C CA . TYR A 1 83 ? -9.324 6.392 12.240 1.00 90.06 83 TYR A CA 1
ATOM 648 C C . TYR A 1 83 ? -9.956 7.782 12.354 1.00 90.06 83 TYR A C 1
ATOM 650 O O . TYR A 1 83 ? -9.475 8.639 13.098 1.00 90.06 83 TYR A O 1
ATOM 658 N N . THR A 1 84 ? -11.043 8.009 11.623 1.00 89.50 84 THR A N 1
ATOM 659 C CA . THR A 1 84 ? -11.727 9.310 11.547 1.00 89.50 84 THR A CA 1
ATOM 660 C C . THR A 1 84 ? -12.918 9.409 12.498 1.00 89.50 84 THR A C 1
ATOM 662 O O . THR A 1 84 ? -13.446 10.499 12.739 1.00 89.50 84 THR A O 1
ATOM 665 N N . GLY A 1 85 ? -13.344 8.284 13.080 1.00 83.56 85 GLY A N 1
ATOM 666 C CA . GLY A 1 85 ? -14.443 8.245 14.036 1.00 83.56 85 GLY A CA 1
ATOM 667 C C . GLY A 1 85 ? -14.118 8.977 15.343 1.00 83.56 85 GLY A C 1
ATOM 668 O O . GLY A 1 85 ? -12.997 8.951 15.848 1.00 83.56 85 GLY A O 1
ATOM 669 N N . LYS A 1 86 ? -15.132 9.612 15.942 1.00 81.62 86 LYS A N 1
ATOM 670 C CA . LYS A 1 86 ? -14.992 10.266 17.252 1.00 81.62 86 LYS A CA 1
ATOM 671 C C . LYS A 1 86 ? -14.838 9.219 18.355 1.00 81.62 86 LYS A C 1
ATOM 673 O O . LYS A 1 86 ? -15.759 8.439 18.587 1.00 81.62 86 LYS A O 1
ATOM 678 N N . ILE A 1 87 ? -13.728 9.267 19.089 1.00 81.19 87 ILE A N 1
ATOM 679 C CA . ILE A 1 87 ? -13.480 8.389 20.237 1.00 81.19 87 ILE A CA 1
ATOM 680 C C . ILE A 1 87 ? -13.691 9.177 21.532 1.00 81.19 87 ILE A C 1
ATOM 682 O O . ILE A 1 87 ? -13.060 10.213 21.760 1.00 81.19 87 ILE A O 1
ATOM 686 N N . LYS A 1 88 ? -14.629 8.716 22.365 1.00 76.88 88 LYS A N 1
ATOM 687 C CA . LYS A 1 88 ? -15.001 9.400 23.613 1.00 76.88 88 LYS A CA 1
ATOM 688 C C . LYS A 1 88 ? -14.006 9.127 24.741 1.00 76.88 88 LYS A C 1
ATOM 690 O O . LYS A 1 88 ? -13.618 10.066 25.432 1.00 76.88 88 LYS A O 1
ATOM 695 N N . ASP A 1 89 ? -13.584 7.874 24.878 1.00 77.12 89 ASP A N 1
ATOM 696 C CA . ASP A 1 89 ? -12.701 7.370 25.930 1.00 77.12 89 ASP A CA 1
ATOM 697 C C . ASP A 1 89 ? -11.907 6.143 25.443 1.00 77.12 89 ASP A C 1
ATOM 699 O O . ASP A 1 89 ? -12.128 5.629 24.345 1.00 77.12 89 ASP A O 1
ATOM 703 N N . THR A 1 90 ? -10.966 5.678 26.263 1.00 76.12 90 THR A N 1
ATOM 704 C CA . THR A 1 90 ? -10.101 4.535 25.944 1.00 76.12 90 THR A CA 1
ATOM 705 C C . THR A 1 90 ? -10.841 3.199 25.929 1.00 76.12 90 THR A C 1
ATOM 707 O O . THR A 1 90 ? -10.444 2.312 25.176 1.00 76.12 90 THR A O 1
ATOM 710 N N . SER A 1 91 ? -11.934 3.040 26.685 1.00 79.19 91 SER A N 1
ATOM 711 C CA . SER A 1 91 ? -12.746 1.815 26.636 1.00 79.19 91 SER A CA 1
ATOM 712 C C . SER A 1 91 ? -13.435 1.625 25.287 1.00 79.19 91 SER A C 1
ATOM 714 O O . SER A 1 91 ? -13.507 0.503 24.790 1.00 79.19 91 SER A O 1
ATOM 716 N N . ALA A 1 92 ? -13.842 2.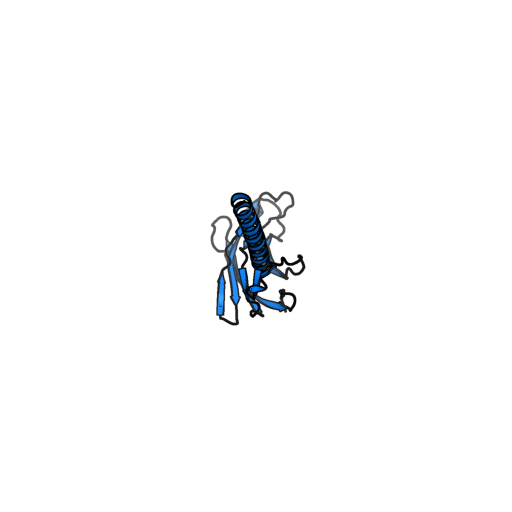715 24.631 1.00 81.19 92 ALA A N 1
ATOM 717 C CA . ALA A 1 92 ? -14.422 2.666 23.295 1.00 81.19 92 ALA A CA 1
ATOM 718 C C . ALA A 1 92 ? -13.448 2.119 22.233 1.00 81.19 92 ALA A C 1
ATOM 720 O O . ALA A 1 92 ? -13.897 1.544 21.244 1.00 81.19 92 ALA A O 1
ATOM 721 N N . ILE A 1 93 ? -12.127 2.238 22.441 1.00 81.06 93 ILE A N 1
ATOM 722 C CA . ILE A 1 93 ? -11.108 1.719 21.509 1.00 81.06 93 ILE A CA 1
ATOM 723 C C . ILE A 1 93 ? -11.186 0.194 21.393 1.00 81.06 93 ILE A C 1
ATOM 725 O O . ILE A 1 93 ? -10.979 -0.348 20.308 1.00 81.06 93 ILE A O 1
ATOM 729 N N . GLY A 1 94 ? -11.530 -0.496 22.487 1.00 79.25 94 GLY A N 1
ATOM 730 C CA . GLY A 1 94 ? -11.695 -1.951 22.507 1.00 79.25 94 GLY A CA 1
ATOM 731 C C . GLY A 1 94 ? -12.742 -2.460 21.512 1.00 79.25 94 GLY A C 1
ATOM 732 O O . GLY A 1 94 ? -12.643 -3.594 21.057 1.00 79.25 94 GLY A O 1
ATOM 733 N N . HIS A 1 95 ? -13.698 -1.608 21.132 1.00 84.44 95 HIS A N 1
ATOM 734 C CA . HIS A 1 95 ? -14.772 -1.923 20.190 1.00 84.44 95 HIS A CA 1
ATOM 735 C C . HIS A 1 95 ? -14.475 -1.488 18.748 1.00 84.44 95 HIS A C 1
ATOM 737 O O . HIS A 1 95 ? -15.279 -1.756 17.859 1.00 84.44 95 HIS A O 1
ATOM 743 N N . ILE A 1 96 ? -13.351 -0.807 18.501 1.00 89.00 96 ILE A N 1
ATOM 744 C CA . ILE A 1 96 ? -12.944 -0.399 17.154 1.00 89.00 96 ILE A CA 1
ATOM 745 C C . ILE A 1 96 ? -12.171 -1.562 16.514 1.00 89.00 96 ILE A C 1
ATOM 747 O O . ILE A 1 96 ? -11.113 -1.936 17.047 1.00 89.00 96 ILE A O 1
ATOM 751 N N . PRO A 1 97 ? -12.649 -2.114 15.380 1.00 91.19 97 PRO A N 1
ATOM 752 C CA . PRO A 1 97 ? -11.954 -3.180 14.669 1.00 91.19 97 PRO A CA 1
ATOM 753 C C . PRO A 1 97 ? -10.521 -2.790 14.305 1.00 91.19 97 PRO A C 1
ATOM 755 O O . PRO A 1 97 ? -10.229 -1.634 14.013 1.00 91.19 97 PRO A O 1
ATOM 758 N N . ILE A 1 98 ? -9.614 -3.759 14.305 1.00 90.88 98 ILE A N 1
ATOM 759 C CA . ILE A 1 98 ? -8.253 -3.589 13.805 1.00 90.88 98 ILE A CA 1
ATOM 760 C C . ILE A 1 98 ? -8.298 -3.655 12.281 1.00 90.88 98 ILE A C 1
ATOM 762 O O . ILE A 1 98 ? -8.713 -4.664 11.713 1.00 90.88 98 ILE A O 1
ATOM 766 N N . LEU A 1 99 ? -7.834 -2.597 11.623 1.00 93.44 99 LEU A N 1
ATOM 767 C CA . LEU A 1 99 ? -7.578 -2.618 10.190 1.00 93.44 99 LEU A CA 1
ATOM 768 C C . LEU A 1 99 ? -6.282 -3.376 9.892 1.00 93.44 99 LEU A C 1
ATOM 770 O O . LEU A 1 99 ? -5.287 -3.207 10.595 1.00 93.44 99 LEU A O 1
ATOM 774 N N . LYS A 1 100 ? -6.287 -4.180 8.832 1.00 92.81 100 LYS A N 1
ATOM 775 C CA . LYS A 1 100 ? -5.101 -4.816 8.262 1.00 92.81 100 LYS A CA 1
ATOM 776 C C . LYS A 1 100 ? -5.210 -4.830 6.741 1.00 92.81 100 LYS A C 1
ATOM 778 O O . LYS A 1 100 ? -6.281 -5.069 6.189 1.00 92.81 100 LYS A O 1
ATOM 783 N N . ILE A 1 101 ? -4.090 -4.598 6.071 1.00 92.31 101 ILE A N 1
ATOM 784 C CA . ILE A 1 101 ? -3.980 -4.750 4.620 1.00 92.31 101 ILE A CA 1
ATOM 785 C C . ILE A 1 101 ? -3.347 -6.116 4.357 1.00 92.31 101 ILE A C 1
ATOM 787 O O . ILE A 1 101 ? -2.175 -6.327 4.661 1.00 92.31 101 ILE A O 1
ATOM 791 N N . ASP A 1 102 ? -4.148 -7.068 3.878 1.00 87.00 102 ASP A N 1
ATOM 792 C CA . ASP A 1 102 ? -3.722 -8.465 3.719 1.00 87.00 102 ASP A CA 1
ATOM 793 C C . ASP A 1 102 ? -2.856 -8.673 2.476 1.00 87.00 102 ASP A C 1
ATOM 795 O O . ASP A 1 102 ? -1.947 -9.500 2.482 1.00 87.00 102 ASP A O 1
ATOM 799 N N . SER A 1 103 ? -3.134 -7.928 1.407 1.00 91.00 103 SER A N 1
ATOM 800 C CA . SER A 1 103 ? -2.368 -7.999 0.166 1.00 91.00 103 SER A CA 1
ATOM 801 C C . SER A 1 103 ? -2.437 -6.684 -0.590 1.00 91.00 103 SER A C 1
ATOM 803 O O . SER A 1 103 ? -3.510 -6.084 -0.671 1.00 91.00 103 SER A O 1
ATOM 805 N N . VAL A 1 104 ? -1.322 -6.303 -1.210 1.00 95.56 104 VAL A N 1
ATOM 806 C CA . VAL A 1 104 ? -1.245 -5.224 -2.198 1.00 95.56 104 VAL A CA 1
ATOM 807 C C . VAL A 1 104 ? -0.508 -5.758 -3.418 1.00 95.56 104 VAL A C 1
ATOM 809 O O . VAL A 1 104 ? 0.504 -6.452 -3.281 1.00 95.56 104 VAL A O 1
ATOM 812 N N . PHE A 1 105 ? -1.023 -5.473 -4.607 1.00 95.44 105 PHE A N 1
ATOM 813 C CA . PHE A 1 105 ? -0.422 -5.902 -5.861 1.00 95.44 105 PHE A CA 1
ATOM 814 C C . PHE A 1 105 ? -0.581 -4.845 -6.949 1.00 95.44 105 PHE A C 1
ATOM 816 O O . PHE A 1 105 ? -1.474 -4.004 -6.910 1.00 95.44 105 PHE A O 1
ATOM 823 N N . ILE A 1 106 ? 0.286 -4.932 -7.948 1.00 94.94 106 ILE A N 1
ATOM 824 C CA . ILE A 1 106 ? 0.160 -4.214 -9.210 1.00 94.94 106 ILE A CA 1
ATOM 825 C C . ILE A 1 106 ? -0.116 -5.252 -10.287 1.00 94.94 106 ILE A C 1
ATOM 827 O O . ILE A 1 106 ? 0.661 -6.192 -10.453 1.00 94.94 106 ILE A O 1
ATOM 831 N N . MET A 1 107 ? -1.215 -5.091 -11.011 1.00 94.81 107 MET A N 1
ATOM 832 C CA . MET A 1 107 ? -1.489 -5.848 -12.223 1.00 94.81 107 MET A CA 1
ATOM 833 C C . MET A 1 107 ? -1.101 -5.002 -13.435 1.00 94.81 107 MET A C 1
ATOM 835 O O . MET A 1 107 ? -1.477 -3.835 -13.523 1.00 94.81 107 MET A O 1
ATOM 839 N N . LEU A 1 108 ? -0.363 -5.608 -14.364 1.00 92.81 108 LEU A N 1
ATOM 840 C CA . LEU A 1 108 ? -0.027 -5.043 -15.669 1.00 92.81 108 LEU A CA 1
ATOM 841 C C . LEU A 1 108 ? -1.005 -5.610 -16.707 1.00 92.81 108 LEU A C 1
ATOM 843 O O . LEU A 1 108 ? -0.888 -6.791 -17.051 1.00 92.81 108 LEU A O 1
ATOM 847 N N . PRO A 1 109 ? -1.989 -4.825 -17.188 1.00 88.19 109 PRO A N 1
ATOM 848 C CA . PRO A 1 109 ? -3.018 -5.325 -18.097 1.00 88.19 109 PRO A CA 1
ATOM 849 C C . PRO A 1 109 ? -2.456 -5.826 -19.429 1.00 88.19 109 PRO A C 1
ATOM 851 O O . PRO A 1 109 ? -2.976 -6.802 -19.967 1.00 88.19 109 PRO A O 1
ATOM 854 N N . SER A 1 110 ? -1.376 -5.209 -19.925 1.00 84.25 110 SER A N 1
ATOM 855 C CA . SER A 1 110 ? -0.705 -5.580 -21.180 1.00 84.25 110 SER A CA 1
ATOM 856 C C . SER A 1 110 ? -0.303 -7.052 -21.226 1.00 84.25 110 SER A C 1
ATOM 858 O O . SER A 1 110 ? -0.511 -7.719 -22.236 1.00 84.25 110 SER A O 1
ATOM 860 N N . ASP A 1 111 ? 0.227 -7.555 -20.111 1.00 82.81 111 ASP A N 1
ATOM 861 C CA . ASP A 1 111 ? 0.880 -8.863 -20.037 1.00 82.81 111 ASP A CA 1
ATOM 862 C C . ASP A 1 111 ? 0.193 -9.805 -19.034 1.00 82.81 111 ASP A C 1
ATOM 864 O O . ASP A 1 111 ? 0.665 -10.914 -18.787 1.00 82.81 111 ASP A O 1
ATOM 868 N N . SER A 1 112 ? -0.927 -9.370 -18.437 1.00 83.69 112 SER A N 1
ATOM 869 C CA . SER A 1 112 ? -1.656 -10.081 -17.370 1.00 83.69 112 SER A CA 1
ATOM 870 C C . SER A 1 112 ? -0.761 -10.512 -16.198 1.00 83.69 112 SER A C 1
ATOM 872 O O . SER A 1 112 ? -1.000 -11.529 -15.543 1.00 83.69 112 SER A O 1
ATOM 874 N N . GLN A 1 113 ? 0.296 -9.742 -15.934 1.00 90.50 113 GLN A N 1
ATOM 875 C CA . GLN A 1 113 ? 1.263 -10.033 -14.886 1.00 90.50 113 GLN A CA 1
ATOM 876 C C . GLN A 1 113 ? 0.825 -9.401 -13.565 1.00 90.50 113 GLN A C 1
ATOM 878 O O . GLN A 1 113 ? 0.450 -8.231 -13.527 1.00 90.50 113 GLN A O 1
ATOM 883 N N . TYR A 1 114 ? 0.957 -10.156 -12.472 1.00 93.25 114 TYR A N 1
ATOM 884 C CA . TYR A 1 114 ? 0.752 -9.669 -11.110 1.00 93.25 114 TYR A CA 1
ATOM 885 C C . TYR A 1 114 ? 2.091 -9.520 -10.389 1.00 93.25 114 TYR A C 1
ATOM 887 O O . TYR A 1 114 ? 2.898 -10.450 -10.345 1.00 93.25 114 TYR A O 1
ATOM 895 N N . ILE A 1 115 ? 2.307 -8.353 -9.793 1.00 94.12 115 ILE A N 1
ATOM 896 C CA . ILE A 1 115 ? 3.457 -8.036 -8.950 1.00 94.12 115 ILE A CA 1
ATOM 897 C C . ILE A 1 115 ? 2.929 -7.823 -7.535 1.00 94.12 115 ILE A C 1
ATOM 899 O O . ILE A 1 115 ? 2.337 -6.787 -7.237 1.00 94.12 115 ILE A O 1
ATOM 903 N N . TYR A 1 116 ? 3.128 -8.804 -6.658 1.00 94.69 116 TYR A N 1
ATOM 904 C CA . TYR A 1 116 ? 2.788 -8.669 -5.242 1.00 94.69 116 TYR A CA 1
ATOM 905 C C . TYR A 1 116 ? 3.834 -7.815 -4.533 1.00 94.69 116 TYR A C 1
ATOM 907 O O . TYR A 1 116 ? 5.035 -8.039 -4.685 1.00 94.69 116 TYR A O 1
ATOM 915 N N . LEU A 1 117 ? 3.375 -6.826 -3.770 1.00 95.56 117 LEU A N 1
ATOM 916 C CA . LEU A 1 117 ? 4.264 -5.883 -3.110 1.00 95.56 117 LEU A CA 1
ATOM 917 C C . LEU A 1 117 ? 4.755 -6.449 -1.780 1.00 95.56 117 LEU A C 1
ATOM 919 O O . LEU A 1 117 ? 3.970 -6.831 -0.912 1.00 95.56 117 LEU A O 1
ATOM 923 N N . GLU A 1 118 ? 6.072 -6.465 -1.605 1.00 94.75 118 GLU A N 1
ATOM 924 C CA . GLU A 1 118 ? 6.697 -6.856 -0.346 1.00 94.75 118 GLU A CA 1
ATOM 925 C C . GLU A 1 118 ? 6.763 -5.666 0.611 1.00 94.75 118 GLU A C 1
ATOM 927 O O . GLU A 1 118 ? 7.196 -4.579 0.228 1.00 94.75 118 GLU A O 1
ATOM 932 N N . ILE A 1 119 ? 6.386 -5.872 1.873 1.00 94.19 119 ILE A N 1
ATOM 933 C CA . ILE A 1 119 ? 6.502 -4.843 2.910 1.00 94.19 119 ILE A CA 1
ATOM 934 C C . ILE A 1 119 ? 7.989 -4.576 3.189 1.00 94.19 119 ILE A C 1
ATOM 936 O O . ILE A 1 119 ? 8.775 -5.500 3.408 1.00 94.19 119 ILE A O 1
ATOM 940 N N . GLN A 1 120 ? 8.370 -3.301 3.171 1.00 94.44 120 GLN A N 1
ATOM 941 C CA . GLN A 1 120 ? 9.680 -2.817 3.595 1.00 94.44 120 GLN A CA 1
ATOM 942 C C . GLN A 1 120 ? 9.651 -2.359 5.053 1.00 94.44 120 GLN A C 1
ATOM 944 O O . GLN A 1 120 ? 10.542 -2.726 5.815 1.00 94.44 120 GLN A O 1
ATOM 949 N N . ASP A 1 121 ? 8.646 -1.565 5.421 1.00 93.88 121 ASP A N 1
ATOM 950 C CA . ASP A 1 121 ? 8.450 -1.066 6.780 1.00 93.88 121 ASP A CA 1
ATOM 951 C C . ASP A 1 121 ? 6.967 -1.129 7.162 1.00 93.88 121 ASP A C 1
ATOM 953 O O . ASP A 1 121 ? 6.075 -0.989 6.320 1.00 93.88 121 ASP A O 1
ATOM 957 N N . TYR A 1 122 ? 6.715 -1.372 8.443 1.00 92.75 122 TYR A N 1
ATOM 958 C CA . TYR A 1 122 ? 5.388 -1.498 9.019 1.00 92.75 122 TYR A CA 1
ATOM 959 C C . TYR A 1 122 ? 5.351 -0.803 10.374 1.00 92.75 122 TYR A C 1
ATOM 961 O O . TYR A 1 122 ? 6.039 -1.198 11.317 1.00 92.75 122 TYR A O 1
ATOM 969 N N . SER A 1 123 ? 4.477 0.194 10.482 1.00 90.38 123 SER A N 1
ATOM 970 C CA . SER A 1 123 ? 4.188 0.851 11.747 1.00 90.38 123 SER A CA 1
ATOM 971 C C . SER A 1 123 ? 2.830 0.366 12.253 1.00 90.38 123 SER A C 1
ATOM 973 O O . SER A 1 123 ? 1.807 0.706 11.649 1.00 90.38 123 SER A O 1
ATOM 975 N N . PRO A 1 124 ? 2.776 -0.446 13.326 1.00 82.50 124 PRO A N 1
ATOM 976 C CA . PRO A 1 124 ? 1.505 -0.799 13.938 1.00 82.50 124 PRO A CA 1
ATOM 977 C C . PRO A 1 124 ? 0.875 0.470 14.518 1.00 82.50 124 PRO A C 1
ATOM 979 O O . PRO A 1 124 ? 1.520 1.188 15.279 1.00 82.50 124 PRO A O 1
ATOM 982 N N . GLY A 1 125 ? -0.381 0.744 14.156 1.00 76.31 125 GLY A N 1
ATOM 983 C CA . GLY A 1 125 ? -1.089 1.946 14.597 1.00 76.31 125 GLY A CA 1
ATOM 984 C C . GLY A 1 125 ? -0.999 2.149 16.108 1.00 76.31 125 GLY A C 1
ATOM 985 O O . GLY A 1 125 ? -1.248 1.223 16.888 1.00 76.31 125 GLY A O 1
ATOM 986 N N . ASN A 1 126 ? -0.605 3.350 16.529 1.00 69.44 126 ASN A N 1
ATOM 987 C CA . ASN A 1 126 ? -0.304 3.602 17.927 1.00 69.44 126 ASN A CA 1
ATOM 988 C C . ASN A 1 126 ? -1.576 3.910 18.732 1.00 69.44 126 ASN A C 1
ATOM 990 O O . ASN A 1 126 ? -2.248 4.920 18.523 1.00 69.44 126 ASN A O 1
ATOM 994 N N . ILE A 1 127 ? -1.884 3.038 19.693 1.00 68.25 127 ILE A N 1
ATOM 995 C CA . ILE A 1 127 ? -3.025 3.193 20.605 1.00 68.25 127 ILE A CA 1
ATOM 996 C C . ILE A 1 127 ? -2.703 4.206 21.720 1.00 68.25 127 ILE A C 1
ATOM 998 O O . ILE A 1 127 ? -3.614 4.808 22.288 1.00 68.25 127 ILE A O 1
ATOM 1002 N N . THR A 1 128 ? -1.420 4.426 22.037 1.00 60.25 128 THR A N 1
ATOM 1003 C CA . THR A 1 128 ? -1.005 5.325 23.129 1.00 60.25 128 THR A CA 1
ATOM 1004 C C . THR A 1 128 ? -1.041 6.807 22.745 1.00 60.25 128 THR A C 1
ATOM 1006 O O . THR A 1 128 ? -1.094 7.653 23.635 1.00 60.25 128 THR A O 1
ATOM 1009 N N . ASP A 1 129 ? -1.160 7.136 21.451 1.00 55.44 129 ASP A N 1
ATOM 1010 C CA . ASP A 1 129 ? -1.319 8.512 20.938 1.00 55.44 129 ASP A CA 1
ATOM 1011 C C . ASP A 1 129 ? -2.720 9.114 21.176 1.00 55.44 129 ASP A C 1
ATOM 1013 O O . ASP A 1 129 ? -3.066 10.194 20.681 1.00 55.44 129 ASP A O 1
ATOM 1017 N N . PHE A 1 130 ? -3.514 8.483 22.047 1.00 58.59 130 PHE A N 1
ATOM 1018 C CA . PHE A 1 130 ? -4.806 8.988 22.513 1.00 58.59 130 PHE A CA 1
ATOM 1019 C C . PHE A 1 130 ? -4.735 10.359 23.212 1.00 58.59 130 PHE A C 1
ATOM 1021 O O . PHE A 1 130 ? -5.770 10.977 23.469 1.00 58.59 130 PHE A O 1
ATOM 1028 N N . VAL A 1 131 ? -3.528 10.884 23.454 1.00 55.44 131 VAL A N 1
ATOM 1029 C CA . VAL A 1 131 ? -3.255 12.236 23.972 1.00 55.44 131 VAL A CA 1
ATOM 1030 C C . VAL A 1 131 ? -3.944 13.341 23.142 1.00 55.44 131 VAL A C 1
ATOM 1032 O O . VAL A 1 131 ? -4.177 14.430 23.654 1.00 55.44 131 VAL A O 1
ATOM 1035 N N . HIS A 1 132 ? -4.408 13.052 21.918 1.00 57.16 132 HIS A N 1
ATOM 1036 C CA . HIS A 1 132 ? -5.206 13.983 21.104 1.00 57.16 132 HIS A CA 1
ATOM 1037 C C . HIS A 1 132 ? -6.537 13.412 20.582 1.00 57.16 132 HIS A C 1
ATOM 1039 O O . HIS A 1 132 ? -7.091 13.939 19.617 1.00 57.16 132 HIS A O 1
ATOM 1045 N N . LYS A 1 133 ? -7.061 12.333 21.189 1.00 66.38 133 LYS A N 1
ATOM 1046 C CA . LYS A 1 133 ? -8.260 11.599 20.718 1.00 66.38 133 LYS A CA 1
ATOM 1047 C C . LYS A 1 133 ? -8.175 11.129 19.258 1.00 66.38 133 LYS A C 1
ATOM 1049 O O . LYS A 1 133 ? -9.202 10.923 18.613 1.00 66.38 133 LYS A O 1
ATOM 1054 N N . LYS A 1 134 ? -6.960 10.974 18.733 1.00 71.50 134 LYS A N 1
ATOM 1055 C CA . LYS A 1 134 ? -6.703 10.404 17.412 1.00 71.50 134 LYS A CA 1
ATOM 1056 C C . LYS A 1 134 ? -6.206 8.980 17.597 1.00 71.50 134 LYS A C 1
ATOM 1058 O O . LYS A 1 134 ? -5.389 8.723 18.474 1.00 71.50 134 LYS A O 1
ATOM 1063 N N . LEU A 1 135 ? -6.730 8.069 16.787 1.00 81.81 135 LEU A N 1
ATOM 1064 C CA . LEU A 1 135 ? -6.244 6.700 16.696 1.00 81.81 135 LEU A CA 1
ATOM 1065 C C . LEU A 1 135 ? -5.635 6.531 15.309 1.00 81.81 135 LEU A C 1
ATOM 1067 O O . LEU A 1 135 ? -6.340 6.597 14.300 1.00 81.81 135 LEU A O 1
ATOM 1071 N N . HIS A 1 136 ? -4.324 6.333 15.270 1.00 83.12 136 HIS A N 1
ATOM 1072 C CA . HIS A 1 136 ? -3.631 5.997 14.036 1.00 83.12 136 HIS A CA 1
ATOM 1073 C C . HIS A 1 136 ? -3.878 4.521 13.718 1.00 83.12 136 HIS A C 1
ATOM 1075 O O . HIS A 1 136 ? -3.848 3.670 14.612 1.00 83.12 136 HIS A O 1
ATOM 1081 N N . GLY A 1 137 ? -4.183 4.223 12.458 1.00 86.44 137 GLY A N 1
ATOM 1082 C CA . GLY A 1 137 ? -4.205 2.849 11.976 1.00 86.44 137 GLY A CA 1
ATOM 1083 C C . GLY A 1 137 ? -2.792 2.392 11.589 1.00 86.44 137 GLY A C 1
ATOM 1084 O O . GLY A 1 137 ? -1.826 3.128 11.797 1.00 86.44 137 GLY A O 1
ATOM 1085 N N . PRO A 1 138 ? -2.636 1.158 11.086 1.00 91.56 138 PRO A N 1
ATOM 1086 C CA . PRO A 1 138 ? -1.346 0.691 10.592 1.00 91.56 138 PRO A CA 1
ATOM 1087 C C . PRO A 1 138 ? -0.886 1.456 9.346 1.00 91.56 138 PRO A C 1
ATOM 1089 O O . PRO A 1 138 ? -1.674 1.691 8.429 1.00 91.56 138 PRO A O 1
ATOM 1092 N N . ASN A 1 139 ? 0.408 1.753 9.273 1.00 93.12 139 ASN A N 1
ATOM 1093 C CA . ASN A 1 139 ? 1.034 2.295 8.069 1.00 93.12 139 ASN A CA 1
ATOM 1094 C C . ASN A 1 139 ? 1.959 1.251 7.440 1.00 93.12 139 ASN A C 1
ATOM 1096 O O . ASN A 1 139 ? 2.619 0.486 8.152 1.00 93.12 139 ASN A O 1
ATOM 1100 N N . TYR A 1 140 ? 2.021 1.244 6.111 1.00 95.44 140 TYR A N 1
ATOM 1101 C CA . TYR A 1 140 ? 2.799 0.287 5.330 1.00 95.44 140 TYR A CA 1
ATOM 1102 C C . TYR A 1 140 ? 3.654 1.026 4.308 1.00 95.44 140 TYR A C 1
ATOM 1104 O O . TYR A 1 140 ? 3.137 1.803 3.513 1.00 95.44 140 TYR A O 1
ATOM 1112 N N . VAL A 1 141 ? 4.948 0.739 4.291 1.00 94.50 141 VAL A N 1
ATOM 1113 C CA . VAL A 1 141 ? 5.872 1.169 3.237 1.00 94.50 141 VAL A CA 1
ATOM 1114 C C . VAL A 1 141 ? 6.282 -0.086 2.496 1.00 94.50 141 VAL A C 1
ATOM 1116 O O . VAL A 1 141 ? 6.804 -1.022 3.107 1.00 94.50 141 VAL A O 1
ATOM 1119 N N . PHE A 1 142 ? 6.048 -0.136 1.191 1.00 95.00 142 PHE A N 1
ATOM 1120 C CA . PHE A 1 142 ? 6.412 -1.293 0.382 1.00 95.00 142 PHE A CA 1
ATOM 1121 C C . PHE A 1 142 ? 7.790 -1.111 -0.249 1.00 95.00 142 PHE A C 1
ATOM 1123 O O . PHE A 1 142 ? 8.276 0.002 -0.458 1.00 95.00 142 PHE A O 1
ATOM 1130 N N . LYS A 1 143 ? 8.447 -2.225 -0.573 1.00 93.62 143 LYS A N 1
ATOM 1131 C CA . LYS A 1 143 ? 9.668 -2.188 -1.373 1.00 93.62 143 LYS A CA 1
ATOM 1132 C C . LYS A 1 143 ? 9.357 -1.581 -2.734 1.00 93.62 143 LYS A C 1
ATOM 1134 O O . LYS A 1 143 ? 8.276 -1.761 -3.293 1.00 93.62 143 LYS A O 1
ATOM 1139 N N . ARG A 1 144 ? 10.352 -0.891 -3.288 1.00 91.06 144 ARG A N 1
ATOM 1140 C CA . ARG A 1 144 ? 10.252 -0.356 -4.642 1.00 91.06 144 ARG A CA 1
ATOM 1141 C C . ARG A 1 144 ? 10.011 -1.467 -5.666 1.00 91.06 144 ARG A C 1
ATOM 1143 O O . ARG A 1 144 ? 10.609 -2.539 -5.575 1.00 91.06 144 ARG A O 1
ATOM 1150 N N . VAL A 1 145 ? 9.220 -1.157 -6.679 1.00 91.44 145 VAL A N 1
ATOM 1151 C CA . VAL A 1 145 ? 8.967 -2.004 -7.844 1.00 91.44 145 VAL A CA 1
ATOM 1152 C C . VAL A 1 145 ? 9.538 -1.358 -9.091 1.00 91.44 145 VAL A C 1
ATOM 1154 O O . VAL A 1 145 ? 9.539 -0.135 -9.217 1.00 91.44 145 VAL A O 1
ATOM 1157 N N . LEU A 1 146 ? 10.034 -2.185 -10.006 1.00 89.38 146 LEU A N 1
ATOM 1158 C CA . LEU A 1 146 ? 10.543 -1.733 -11.294 1.00 89.38 146 LEU A CA 1
ATOM 1159 C C . LEU A 1 146 ? 9.489 -1.990 -12.365 1.00 89.38 146 LEU A C 1
ATOM 1161 O O . LEU A 1 146 ? 9.065 -3.130 -12.537 1.00 89.38 146 LEU A O 1
ATOM 1165 N N . LEU A 1 147 ? 9.088 -0.945 -13.084 1.00 88.81 147 LEU A N 1
ATOM 1166 C CA . LEU A 1 147 ? 8.117 -1.030 -14.174 1.00 88.81 147 LEU A CA 1
ATOM 1167 C C . LEU A 1 147 ? 8.741 -0.530 -15.477 1.00 88.81 147 LEU A C 1
ATOM 1169 O O . LEU A 1 147 ? 9.402 0.508 -15.497 1.00 88.81 147 LEU A O 1
ATOM 1173 N N . ASN A 1 148 ? 8.522 -1.262 -16.570 1.00 87.06 148 ASN A N 1
ATOM 1174 C CA . ASN A 1 148 ? 8.978 -0.861 -17.904 1.00 87.06 148 ASN A CA 1
ATOM 1175 C C . ASN A 1 148 ? 8.183 0.353 -18.420 1.00 87.06 148 ASN A C 1
ATOM 1177 O O . ASN A 1 148 ? 6.997 0.490 -18.113 1.00 87.06 148 ASN A O 1
ATOM 1181 N N . TYR A 1 149 ? 8.824 1.196 -19.233 1.00 83.31 149 TYR A N 1
ATOM 1182 C CA . TYR A 1 149 ? 8.220 2.348 -19.910 1.00 83.31 149 TYR A CA 1
ATOM 1183 C C . TYR A 1 149 ? 7.032 2.006 -20.804 1.00 83.31 149 TYR A C 1
ATOM 1185 O O . TYR A 1 149 ? 6.170 2.860 -20.998 1.00 83.31 149 TYR A O 1
ATOM 1193 N N . SER A 1 150 ? 6.979 0.779 -21.325 1.00 83.31 150 SER A N 1
ATOM 1194 C CA . SER A 1 150 ? 5.873 0.300 -22.156 1.00 83.31 150 SER A CA 1
ATOM 1195 C C . SER A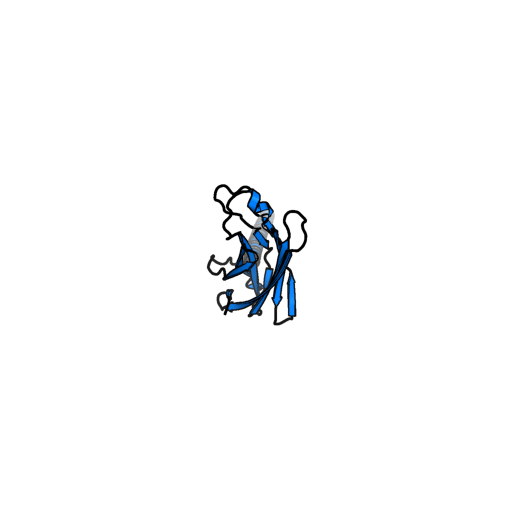 1 150 ? 4.552 0.145 -21.399 1.00 83.31 150 SER A C 1
ATOM 1197 O O . SER A 1 150 ? 3.503 0.072 -22.033 1.00 83.31 150 SER A O 1
ATOM 1199 N N . ASN A 1 151 ? 4.583 0.089 -20.064 1.00 86.50 151 ASN A N 1
ATOM 1200 C CA . ASN A 1 151 ? 3.371 0.012 -19.257 1.00 86.50 151 ASN A CA 1
ATOM 1201 C C . ASN A 1 151 ? 2.766 1.414 -19.144 1.00 86.50 151 ASN A C 1
ATOM 1203 O O . ASN A 1 151 ? 3.305 2.281 -18.452 1.00 86.50 151 ASN A O 1
ATOM 1207 N N . HIS A 1 152 ? 1.676 1.643 -19.873 1.00 86.56 152 HIS A N 1
ATOM 1208 C CA . HIS A 1 152 ? 0.965 2.922 -19.889 1.00 86.56 152 HIS A CA 1
ATOM 1209 C C . HIS A 1 152 ? -0.226 2.960 -18.934 1.00 86.56 152 HIS A C 1
ATOM 1211 O O . HIS A 1 152 ? -0.700 4.038 -18.583 1.00 86.56 152 HIS A O 1
ATOM 1217 N N . ASP A 1 153 ? -0.683 1.801 -18.499 1.00 89.69 153 ASP A N 1
ATOM 1218 C CA . ASP A 1 153 ? -1.750 1.609 -17.542 1.00 89.69 153 ASP A CA 1
ATOM 1219 C C . ASP A 1 153 ? -1.380 0.464 -16.600 1.00 89.69 153 ASP A C 1
ATOM 1221 O O . ASP A 1 153 ? -0.682 -0.484 -16.966 1.00 89.69 153 ASP A O 1
ATOM 1225 N N . LEU A 1 154 ? -1.815 0.582 -15.353 1.00 92.12 154 LEU A N 1
ATOM 1226 C CA . LEU A 1 154 ? -1.698 -0.478 -14.365 1.00 92.12 154 LEU A CA 1
ATOM 1227 C C . LEU A 1 154 ? -2.906 -0.462 -13.442 1.00 92.12 154 LEU A C 1
ATOM 1229 O O . LEU A 1 154 ? -3.570 0.562 -13.299 1.00 92.12 154 LEU A O 1
ATOM 1233 N N . ILE A 1 155 ? -3.175 -1.591 -12.799 1.00 93.19 155 ILE A N 1
ATOM 1234 C CA . ILE A 1 155 ? -4.207 -1.692 -11.770 1.00 93.19 155 ILE A CA 1
ATOM 1235 C C . ILE A 1 155 ? -3.508 -1.883 -10.428 1.00 93.19 155 ILE A C 1
ATOM 1237 O O . ILE A 1 155 ? -2.794 -2.868 -10.230 1.00 93.19 155 ILE A O 1
ATOM 1241 N N . LEU A 1 156 ? -3.702 -0.936 -9.513 1.00 94.62 156 LEU A N 1
ATOM 1242 C CA . LEU A 1 156 ? -3.287 -1.060 -8.123 1.00 94.62 156 LEU A CA 1
ATOM 1243 C C . LEU A 1 156 ? -4.409 -1.743 -7.345 1.00 94.62 156 LEU A C 1
ATOM 1245 O O . LEU A 1 156 ? -5.456 -1.146 -7.101 1.00 94.62 156 LEU A O 1
ATOM 1249 N N . GLY A 1 157 ? -4.171 -2.993 -6.964 1.00 94.88 157 GLY A N 1
ATOM 1250 C CA . GLY A 1 157 ? -5.124 -3.802 -6.224 1.00 94.88 157 GLY A CA 1
ATOM 1251 C C . GLY A 1 157 ? -4.731 -3.965 -4.762 1.00 94.88 157 GLY A C 1
ATOM 1252 O O . GLY A 1 157 ? -3.557 -4.146 -4.425 1.00 94.88 157 GLY A O 1
ATOM 1253 N N . MET A 1 158 ? -5.717 -3.939 -3.872 1.00 95.50 158 MET A N 1
ATOM 1254 C CA . MET A 1 158 ? -5.526 -4.186 -2.445 1.00 95.50 158 MET A CA 1
ATOM 1255 C C . MET A 1 158 ? -6.712 -4.916 -1.822 1.00 95.50 158 MET A C 1
ATOM 1257 O O . MET A 1 158 ? -7.867 -4.730 -2.203 1.00 95.50 158 MET A O 1
ATOM 1261 N N . ASN A 1 159 ? -6.417 -5.733 -0.813 1.00 95.88 159 ASN A N 1
ATOM 1262 C CA . ASN A 1 159 ? -7.422 -6.354 0.038 1.00 95.88 159 ASN A CA 1
ATOM 1263 C C . ASN A 1 159 ? -7.265 -5.844 1.470 1.00 95.88 159 ASN A C 1
ATOM 1265 O O . ASN A 1 159 ? -6.210 -6.011 2.088 1.00 95.88 159 ASN A O 1
ATOM 1269 N N . ILE A 1 160 ? -8.328 -5.239 1.985 1.00 94.94 160 ILE A N 1
ATOM 1270 C CA . ILE A 1 160 ? -8.371 -4.608 3.298 1.00 94.94 160 ILE A CA 1
ATOM 1271 C C . ILE A 1 160 ? -9.343 -5.393 4.160 1.00 94.94 160 ILE A C 1
ATOM 1273 O O . ILE A 1 160 ? -10.499 -5.592 3.790 1.00 94.94 160 ILE A O 1
ATOM 1277 N N . ALA A 1 161 ? -8.878 -5.823 5.322 1.00 95.69 161 ALA A N 1
ATOM 1278 C CA . ALA A 1 161 ? -9.649 -6.596 6.271 1.00 95.69 161 ALA A CA 1
ATOM 1279 C C . ALA A 1 161 ? -9.768 -5.851 7.602 1.00 95.69 161 ALA A C 1
ATOM 1281 O O . ALA A 1 161 ? -8.832 -5.204 8.074 1.00 95.69 161 ALA A O 1
ATOM 1282 N N . LEU A 1 162 ? -10.946 -5.951 8.206 1.00 94.88 162 LEU A N 1
ATOM 1283 C CA . LEU A 1 162 ? -11.214 -5.511 9.565 1.00 94.88 162 LEU A CA 1
ATOM 1284 C C . LEU A 1 162 ? -11.351 -6.743 10.440 1.00 94.88 162 LEU A C 1
ATOM 1286 O O . LEU A 1 162 ? -12.144 -7.634 10.135 1.00 94.88 162 LEU A O 1
ATOM 1290 N N . TYR A 1 163 ? -10.618 -6.767 11.539 1.00 93.94 163 TYR A N 1
ATOM 1291 C CA . TYR A 1 163 ? -10.653 -7.838 12.520 1.00 93.94 163 TYR A CA 1
ATOM 1292 C C . TYR A 1 163 ? -11.198 -7.315 13.837 1.00 93.94 163 TYR A C 1
ATOM 1294 O O . TYR A 1 163 ? -10.895 -6.196 14.250 1.00 93.94 163 TYR A O 1
ATOM 1302 N N . ASP A 1 164 ? -11.987 -8.127 14.522 1.00 91.94 164 ASP A N 1
ATOM 1303 C CA . ASP A 1 164 ? -12.399 -7.823 15.878 1.00 91.94 164 ASP A CA 1
ATOM 1304 C C . ASP A 1 164 ? -11.154 -7.743 16.767 1.00 91.94 164 ASP A C 1
ATOM 1306 O O . ASP A 1 164 ? -10.280 -8.611 16.726 1.00 91.94 164 ASP A O 1
ATOM 1310 N N . ARG A 1 165 ? -11.046 -6.672 17.553 1.00 86.94 165 ARG A N 1
ATOM 1311 C CA . ARG A 1 165 ? -9.827 -6.373 18.312 1.00 86.94 165 ARG A CA 1
ATOM 1312 C C . ARG A 1 165 ? -9.569 -7.374 19.435 1.00 86.94 165 ARG A C 1
ATOM 1314 O O . ARG A 1 165 ? -8.413 -7.589 19.787 1.00 86.94 165 ARG A O 1
ATOM 1321 N N . VAL A 1 166 ? -10.627 -7.944 20.011 1.00 87.00 166 VAL A N 1
ATOM 1322 C CA . VAL A 1 166 ? -10.543 -8.824 21.184 1.00 87.00 166 VAL A CA 1
ATOM 1323 C C . VAL A 1 166 ? -10.344 -10.272 20.755 1.00 87.00 166 VAL A C 1
ATOM 1325 O O . VAL A 1 166 ? -9.459 -10.957 21.258 1.00 87.00 166 VAL A O 1
ATOM 1328 N N . SER A 1 167 ? -11.169 -10.737 19.824 1.00 90.62 167 SER A N 1
ATOM 1329 C CA . SER A 1 167 ? -11.197 -12.128 19.372 1.00 90.62 167 SER A CA 1
ATOM 1330 C C . SER A 1 167 ? -10.294 -12.400 18.168 1.00 90.62 167 SER A C 1
ATOM 1332 O O . SER A 1 167 ? -9.992 -13.557 17.887 1.00 90.62 167 SER A O 1
ATOM 1334 N N . GLY A 1 168 ? -9.864 -11.362 17.441 1.00 90.25 168 GLY A N 1
ATOM 1335 C CA . GLY A 1 168 ? -9.064 -11.500 16.223 1.00 90.25 168 GLY A CA 1
ATOM 1336 C C . GLY A 1 168 ? -9.838 -12.074 15.033 1.00 90.25 168 GLY A C 1
ATOM 1337 O O . GLY A 1 168 ? -9.231 -12.415 14.019 1.00 90.25 168 GLY A O 1
ATOM 1338 N N . THR A 1 169 ? -11.163 -12.211 15.125 1.00 94.94 169 THR A N 1
ATOM 1339 C CA . THR A 1 169 ? -11.982 -12.764 14.040 1.00 94.94 169 THR A CA 1
ATOM 1340 C C . THR A 1 169 ? -12.175 -11.748 12.925 1.00 94.94 169 THR A C 1
ATOM 1342 O O . THR A 1 169 ? -12.398 -10.571 13.199 1.00 94.94 169 THR A O 1
ATOM 1345 N N . LEU A 1 170 ? -12.151 -12.194 11.668 1.00 95.50 170 LEU A N 1
ATOM 1346 C CA . LEU A 1 170 ? -12.479 -11.342 10.526 1.00 95.50 170 LEU A CA 1
ATOM 1347 C C . LEU A 1 170 ? -13.925 -10.835 10.649 1.00 95.50 170 LEU A C 1
ATOM 1349 O O . LEU A 1 170 ? -14.860 -11.629 10.696 1.00 95.50 170 LEU A O 1
ATOM 1353 N N . VAL A 1 171 ? -14.094 -9.516 10.675 1.00 95.44 171 VAL A N 1
ATOM 1354 C CA . VAL A 1 171 ? -15.394 -8.831 10.694 1.00 95.44 171 VAL A CA 1
ATOM 1355 C C . VAL A 1 171 ? -15.856 -8.551 9.269 1.00 95.44 171 VAL A C 1
ATOM 1357 O O . VAL A 1 171 ? -16.997 -8.832 8.913 1.00 95.44 171 VAL A O 1
ATOM 1360 N N . SER A 1 172 ? -14.968 -8.00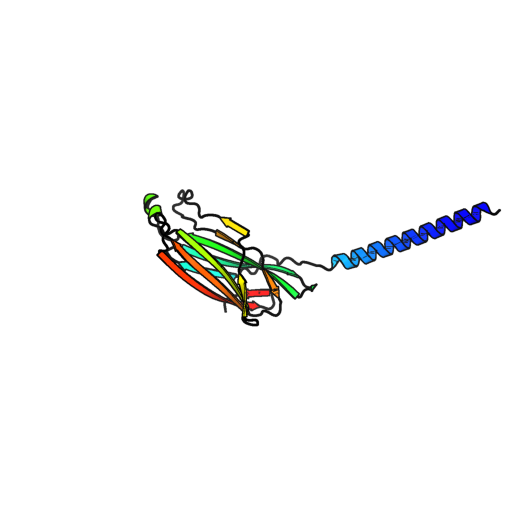6 8.437 1.00 95.31 172 SER A N 1
ATOM 1361 C CA . SER A 1 172 ? -15.265 -7.693 7.038 1.00 95.31 172 SER A CA 1
ATOM 1362 C C . SER A 1 172 ? -13.991 -7.625 6.208 1.00 95.31 172 SER A C 1
ATOM 1364 O O . SER A 1 172 ? -12.940 -7.261 6.727 1.00 95.31 172 SER A O 1
ATOM 1366 N N . SER A 1 173 ? -14.097 -7.885 4.909 1.00 95.56 173 SER A N 1
ATOM 1367 C CA . SER A 1 173 ? -13.017 -7.697 3.939 1.00 95.56 173 SER A CA 1
ATOM 1368 C C . SER A 1 173 ? -13.558 -6.955 2.721 1.00 95.56 173 SER A C 1
ATOM 1370 O O . SER A 1 173 ? -14.688 -7.190 2.296 1.00 95.56 173 SER A O 1
ATOM 1372 N N . THR A 1 174 ? -12.773 -6.014 2.207 1.00 95.38 174 THR A N 1
ATOM 1373 C CA . THR A 1 174 ? -13.102 -5.178 1.051 1.00 95.38 174 THR A CA 1
ATOM 1374 C C . THR A 1 174 ? -11.920 -5.176 0.094 1.00 95.38 174 THR A C 1
ATOM 1376 O O . THR A 1 174 ? -10.777 -4.994 0.516 1.00 95.38 174 THR A O 1
ATOM 1379 N N . LYS A 1 175 ? -12.202 -5.373 -1.193 1.00 95.00 175 LYS A N 1
ATOM 1380 C CA . LYS A 1 175 ? -11.210 -5.284 -2.264 1.00 95.00 175 LYS A CA 1
ATOM 1381 C C . LYS A 1 175 ? -11.344 -3.945 -2.974 1.00 95.00 175 LYS A C 1
ATOM 1383 O O . LYS A 1 175 ? -12.466 -3.505 -3.214 1.00 95.00 175 LYS A O 1
ATOM 1388 N N . PHE A 1 176 ? -10.211 -3.351 -3.319 1.00 92.06 176 PHE A N 1
ATOM 1389 C CA . PHE A 1 176 ? -10.132 -2.153 -4.145 1.00 92.06 176 PHE A CA 1
ATOM 1390 C C . PHE A 1 176 ? -9.170 -2.414 -5.286 1.00 92.06 176 PHE A C 1
ATOM 1392 O O . PHE A 1 176 ? -8.077 -2.918 -5.042 1.00 92.06 176 PHE A O 1
ATOM 1399 N N . ASP A 1 177 ? -9.585 -2.036 -6.486 1.00 93.25 177 ASP A N 1
ATOM 1400 C CA . ASP A 1 177 ? -8.784 -2.100 -7.697 1.00 93.25 177 ASP A CA 1
ATOM 1401 C C . ASP A 1 177 ? -8.912 -0.741 -8.384 1.00 93.25 177 ASP A C 1
ATOM 1403 O O . ASP A 1 177 ? -9.999 -0.380 -8.835 1.00 93.25 177 ASP A O 1
ATOM 1407 N N . GLU A 1 178 ? -7.819 0.017 -8.448 1.00 92.00 178 GLU A N 1
ATOM 1408 C CA . GLU A 1 178 ? -7.803 1.324 -9.105 1.00 92.00 178 GLU A CA 1
ATOM 1409 C C . GLU A 1 178 ? -6.886 1.319 -10.314 1.00 92.00 178 GLU A C 1
ATOM 1411 O O . GLU A 1 178 ? -5.736 0.879 -10.249 1.00 92.00 178 GLU A O 1
ATOM 1416 N N . THR A 1 179 ? -7.404 1.825 -11.431 1.00 91.56 179 THR A N 1
ATOM 1417 C CA . THR A 1 179 ? -6.636 1.920 -12.673 1.00 91.56 179 THR A CA 1
ATOM 1418 C C . THR A 1 179 ? -5.874 3.233 -12.699 1.00 91.56 179 THR A C 1
ATOM 1420 O O . THR A 1 179 ? -6.473 4.307 -12.653 1.00 91.56 179 THR A O 1
ATOM 1423 N N . LEU A 1 180 ? -4.554 3.146 -12.815 1.00 90.44 180 LEU A N 1
ATOM 1424 C CA . LEU A 1 180 ? -3.675 4.296 -12.936 1.00 90.44 180 LEU A CA 1
ATOM 1425 C C . LEU A 1 180 ? -3.121 4.390 -14.350 1.00 90.44 180 LEU A C 1
ATOM 1427 O O . LEU A 1 180 ? -2.658 3.400 -14.914 1.00 90.44 180 LEU A O 1
ATOM 1431 N N . PHE A 1 181 ? -3.107 5.603 -14.893 1.00 87.44 181 PHE A N 1
ATOM 1432 C CA . PHE A 1 181 ? -2.597 5.891 -16.230 1.00 87.44 181 PHE A CA 1
ATOM 1433 C C . PHE A 1 181 ? -1.281 6.642 -16.144 1.00 87.44 181 PHE A C 1
ATOM 1435 O O . PHE A 1 181 ? -1.139 7.565 -15.350 1.00 87.44 181 PHE A O 1
ATOM 1442 N N . ARG A 1 182 ? -0.321 6.271 -16.984 1.00 83.19 182 ARG A N 1
ATOM 1443 C CA . ARG A 1 182 ? 0.990 6.905 -17.064 1.00 83.19 182 ARG A CA 1
ATOM 1444 C C . ARG A 1 182 ? 0.948 8.126 -17.979 1.00 83.19 182 ARG A C 1
ATOM 1446 O O . ARG A 1 182 ? 0.569 8.022 -19.145 1.00 83.19 182 ARG A O 1
ATOM 1453 N N . ASP A 1 183 ? 1.412 9.273 -17.490 1.00 78.75 183 ASP A N 1
ATOM 1454 C CA . ASP A 1 183 ? 1.681 10.452 -18.316 1.00 78.75 183 ASP A CA 1
ATOM 1455 C C . ASP A 1 183 ? 3.119 10.468 -18.876 1.00 78.75 183 ASP A C 1
ATOM 1457 O O . ASP A 1 183 ? 3.985 9.653 -18.543 1.00 78.75 183 ASP A O 1
ATOM 1461 N N . SER A 1 184 ? 3.406 11.451 -19.731 1.00 70.00 184 SER A N 1
ATOM 1462 C CA . SER A 1 184 ? 4.739 11.657 -20.315 1.00 70.00 184 SER A CA 1
ATOM 1463 C C . SER A 1 184 ? 5.807 12.099 -19.306 1.00 70.00 184 SER A C 1
ATOM 1465 O O . SER A 1 184 ? 6.992 12.098 -19.634 1.00 70.00 184 SER A O 1
ATOM 1467 N N . ARG A 1 185 ? 5.413 12.473 -18.082 1.00 67.00 185 ARG A N 1
ATOM 1468 C CA . ARG A 1 185 ? 6.303 12.834 -16.969 1.00 67.00 185 ARG A CA 1
ATOM 1469 C C . ARG A 1 185 ? 6.561 11.656 -16.037 1.00 67.00 185 ARG A C 1
ATOM 1471 O O . ARG A 1 185 ? 7.149 11.861 -14.974 1.00 67.00 185 ARG A O 1
ATOM 1478 N N . VAL A 1 186 ? 6.161 10.452 -16.451 1.00 69.88 186 VAL A N 1
ATOM 1479 C CA . VAL A 1 186 ? 6.378 9.204 -15.719 1.00 69.88 186 VAL A CA 1
ATOM 1480 C C . VAL A 1 186 ? 5.641 9.185 -14.380 1.00 69.88 186 VAL A C 1
ATOM 1482 O O . VAL A 1 186 ? 6.094 8.637 -13.376 1.00 69.88 186 VAL A O 1
ATOM 1485 N N . ARG A 1 187 ? 4.473 9.819 -14.365 1.00 69.62 187 ARG A N 1
ATOM 1486 C CA . ARG A 1 187 ? 3.560 9.813 -13.231 1.00 69.62 187 ARG A CA 1
ATOM 1487 C C . ARG A 1 187 ? 2.361 8.967 -13.580 1.00 69.62 187 ARG A C 1
ATOM 1489 O O . ARG A 1 187 ? 1.854 9.050 -14.695 1.00 69.62 187 ARG A O 1
ATOM 1496 N N . TYR A 1 188 ? 1.924 8.182 -12.612 1.00 76.62 188 TYR A N 1
ATOM 1497 C CA . TYR A 1 188 ? 0.669 7.458 -12.684 1.00 76.62 188 TYR A CA 1
ATOM 1498 C C . TYR A 1 188 ? -0.415 8.284 -11.993 1.00 76.62 188 TYR A C 1
ATOM 1500 O O . TYR A 1 188 ? -0.141 8.834 -10.933 1.00 76.62 188 TYR A O 1
ATOM 1508 N N . TYR A 1 189 ? -1.593 8.413 -12.600 1.00 75.56 189 TYR A N 1
ATOM 1509 C CA . TYR A 1 189 ? -2.700 9.232 -12.091 1.00 75.56 189 TYR A CA 1
ATOM 1510 C C . TYR A 1 189 ? -4.056 8.553 -12.317 1.00 75.56 189 TYR A C 1
ATOM 1512 O O . TYR A 1 189 ? -4.194 7.729 -13.228 1.00 75.56 189 TYR A O 1
ATOM 1520 N N . LEU A 1 190 ? -5.052 8.908 -11.498 1.00 75.25 190 LEU A N 1
ATOM 1521 C CA . LEU A 1 190 ? -6.451 8.541 -11.730 1.00 75.25 190 LEU A CA 1
ATOM 1522 C C . LEU A 1 190 ? -7.031 9.385 -12.870 1.00 75.25 190 LEU A C 1
ATOM 1524 O O . LEU A 1 190 ? -6.787 10.589 -12.946 1.00 75.25 190 LEU A O 1
ATOM 1528 N N . LYS A 1 191 ? -7.796 8.759 -13.764 1.00 67.00 191 LYS A N 1
ATOM 1529 C CA . LYS A 1 191 ? -8.422 9.444 -14.903 1.00 67.00 191 LYS A CA 1
ATOM 1530 C C . LYS A 1 191 ? -9.784 10.035 -14.564 1.00 67.00 191 LYS A C 1
ATOM 1532 O O . LYS A 1 191 ? -10.542 9.372 -13.826 1.00 67.00 191 LYS A O 1
#

Foldseek 3Di:
DPPVVVVVVVVVVVVVVVVVVVVVVVVVVVVVPPQDKDFDDFDFWAWDWDDDQQKIKIKTWDFGTDRPVVQKTKIWIKIWIWRNDQDDDLVVVLARWAKDWPWKWKAQPVVRDIGTWAFPDKDAWDSVVCVPRITTHMITITDIDMDGNPRQKMKIKTKMWTANNPPRHTPDIDIDIAMWGQDPSRHTYHD

Secondary structure (DSSP, 8-state):
--HHHHHHHHHHHHHHHHHHHHHHHHHHHHHHT---EEEPPS--EEEEEEEETTEEEEEEEEEEEEETTTTEEEEEEEEEEEE-SPP-SHHHHTTSPEEEEEEEEEEETTTTEEEEPPEEEEEPPPSGGGGGT-EE--EEEEPPEEEETT--EEEEEEEEEEE-TTT--EEEEEEEEEEEEE-TTS-EE--

pLDDT: mean 78.57, std 16.31, range [42.19, 95.88]

Radius of gyration: 27.88 Å; chains: 1; bounding box: 95×29×51 Å